Protein AF-A0A250X877-F1 (afdb_monomer_lite)

Secondary structure (DSSP, 8-state):
-HHHHHHHHHHHHHHHHHHTTS----PPP--SSHHHHHHHHHHHHHHHHHTPPP---EE---EE-TTSPEES-EE-GGGSHHHHHHHHTTTTSTTTGGGEEEEEEE--TT--EEEEEEE--GGGGG--TTEE--S-HHHHHHHHHHHHHHHHHHHHHHHHHHHHHHHTTTTTS-TTHHHIIIIIIIS--S-SS-S--------------------------------

Foldseek 3Di:
DVVVVVVVVVVVVVVVVVVVVPPPPPAQPDAALLLLLLVQLLVQLLVLLVPPDDDAWDDPQPDADPVRDRDDDTGGPQLDLVVVCVSLPCCLPCVHLVQWFKKWAQDDPVRDIGIHIDGDDDPCVVVPPRIDPPDDPVVRNVNSVSSSSSSVVLCVQCVVVSSNCRNVCVCVVPSVVSSCCRCCNRNVSDPDDDDDPDDPDDDDDDDDDDDDDDDDDDDDDDDDDDD

InterPro domains:
  IPR021852 Domain of unknown function DUF3456 [PF11938] (35-190)

Organism: NCBI:txid1157962

Radius of gyration: 29.65 Å; chains: 1; bounding box: 94×99×62 Å

Structure (mmCIF, N/CA/C/O backbone):
data_AF-A0A250X877-F1
#
_entry.id   AF-A0A250X877-F1
#
loop_
_atom_site.group_PDB
_atom_site.id
_atom_site.type_symbol
_atom_site.label_atom_id
_atom_site.label_alt_id
_atom_site.label_comp_id
_atom_site.label_asym_id
_atom_site.label_entity_id
_atom_site.label_seq_id
_atom_site.pdbx_PDB_ins_code
_atom_site.Cartn_x
_atom_site.Cartn_y
_atom_site.Cartn_z
_atom_site.occupancy
_atom_site.B_iso_or_equiv
_atom_site.auth_seq_id
_atom_site.auth_comp_id
_atom_site.auth_asym_id
_atom_site.auth_atom_id
_atom_site.pdbx_PDB_model_num
ATOM 1 N N . MET A 1 1 ? 46.601 -36.252 22.763 1.00 62.09 1 MET A N 1
ATOM 2 C CA . MET A 1 1 ? 45.272 -36.524 22.167 1.00 62.09 1 MET A CA 1
ATOM 3 C C . MET A 1 1 ? 44.169 -35.657 22.788 1.00 62.09 1 MET A C 1
ATOM 5 O O . MET A 1 1 ? 43.515 -34.936 22.052 1.00 62.09 1 MET A O 1
ATOM 9 N N . ILE A 1 2 ? 44.027 -35.612 24.121 1.00 70.19 2 ILE A N 1
ATOM 10 C CA . ILE A 1 2 ? 42.985 -34.826 24.829 1.00 70.19 2 ILE A CA 1
ATOM 11 C C . ILE A 1 2 ? 43.068 -33.306 24.559 1.00 70.19 2 ILE A C 1
ATOM 13 O O . ILE A 1 2 ? 42.052 -32.666 24.303 1.00 70.19 2 ILE A O 1
ATOM 17 N N . ALA A 1 3 ? 44.273 -32.724 24.534 1.00 70.19 3 ALA A N 1
ATOM 18 C CA . ALA A 1 3 ? 44.460 -31.296 24.237 1.00 70.19 3 ALA A CA 1
ATOM 19 C C . ALA A 1 3 ? 44.091 -30.919 22.787 1.00 70.19 3 ALA A C 1
ATOM 21 O O . ALA A 1 3 ? 43.592 -29.826 22.537 1.00 70.19 3 ALA A O 1
ATOM 22 N N . TYR A 1 4 ? 44.292 -31.844 21.844 1.00 74.06 4 TYR A N 1
ATOM 23 C CA . TYR A 1 4 ? 43.941 -31.647 20.438 1.00 74.06 4 TYR A CA 1
ATOM 24 C C . TYR A 1 4 ? 42.420 -31.680 20.253 1.00 74.06 4 TYR A C 1
ATOM 26 O O . TYR A 1 4 ? 41.858 -30.815 19.592 1.00 74.06 4 TYR A O 1
ATOM 34 N N . LEU A 1 5 ? 41.744 -32.608 20.939 1.00 72.62 5 LEU A N 1
ATOM 35 C CA . LEU A 1 5 ? 40.286 -32.711 20.935 1.00 72.62 5 LEU A CA 1
ATOM 36 C C . LEU A 1 5 ? 39.622 -31.458 21.532 1.00 72.62 5 LEU A C 1
ATOM 38 O O . LEU A 1 5 ? 38.646 -30.961 20.981 1.00 72.62 5 LEU A O 1
ATOM 42 N N . ARG A 1 6 ? 40.194 -30.896 22.607 1.00 79.62 6 ARG A N 1
ATOM 43 C CA . ARG A 1 6 ? 39.698 -29.659 23.232 1.00 79.62 6 ARG A CA 1
ATOM 44 C C . ARG A 1 6 ? 39.844 -28.443 22.315 1.00 79.62 6 ARG A C 1
ATOM 46 O O . ARG A 1 6 ? 38.920 -27.645 22.222 1.00 79.62 6 ARG A O 1
ATOM 53 N N . ASN A 1 7 ? 40.974 -28.316 21.621 1.00 76.19 7 ASN A N 1
ATOM 54 C CA . ASN A 1 7 ? 41.206 -27.196 20.708 1.00 76.19 7 ASN A CA 1
ATOM 55 C C . ASN A 1 7 ? 40.331 -27.287 19.452 1.00 76.19 7 ASN A C 1
ATOM 57 O O . ASN A 1 7 ? 39.796 -26.272 19.022 1.00 76.19 7 ASN A O 1
ATOM 61 N N . VAL A 1 8 ? 40.122 -28.487 18.902 1.00 81.62 8 VAL A N 1
ATOM 62 C CA . VAL A 1 8 ? 39.204 -28.695 17.768 1.00 81.62 8 VAL A CA 1
ATOM 63 C C . VAL A 1 8 ? 37.757 -28.393 18.171 1.00 81.62 8 VAL A C 1
ATOM 65 O O . VAL A 1 8 ? 37.046 -27.720 17.428 1.00 81.62 8 VAL A O 1
ATOM 68 N N . LEU A 1 9 ? 37.338 -28.806 19.373 1.00 78.88 9 LEU A N 1
ATOM 69 C CA . LEU A 1 9 ? 35.996 -28.524 19.885 1.00 78.88 9 LEU A CA 1
ATOM 70 C C . LEU A 1 9 ? 35.779 -27.017 20.107 1.00 78.88 9 LEU A C 1
ATOM 72 O O . LEU A 1 9 ? 34.771 -26.477 19.660 1.00 78.88 9 LEU A O 1
ATOM 76 N N . LEU A 1 10 ? 36.752 -26.313 20.696 1.00 80.88 10 LEU A N 1
ATOM 77 C CA . LEU A 1 10 ? 36.688 -24.858 20.880 1.00 80.88 10 LEU A CA 1
ATOM 78 C C . LEU A 1 10 ? 36.660 -24.097 19.549 1.00 80.88 10 LEU A C 1
ATOM 80 O O . LEU A 1 10 ? 35.881 -23.159 19.414 1.00 80.88 10 LEU A O 1
ATOM 84 N N . LEU A 1 11 ? 37.451 -24.516 18.557 1.00 80.31 11 LEU A N 1
ATOM 85 C CA . LEU A 1 11 ? 37.432 -23.907 17.223 1.00 80.31 11 LEU A CA 1
ATOM 86 C C . LEU A 1 11 ? 36.105 -24.157 16.496 1.00 80.31 11 LEU A C 1
ATOM 88 O O . LEU A 1 11 ? 35.618 -23.259 15.817 1.00 80.31 11 LEU A O 1
ATOM 92 N N . SER A 1 12 ? 35.490 -25.331 16.673 1.00 77.75 12 SER A N 1
ATOM 93 C CA . SER A 1 12 ? 34.170 -25.618 16.100 1.00 77.75 12 SER A CA 1
ATOM 94 C C . SER A 1 12 ? 33.065 -24.763 16.730 1.00 77.75 12 SER A C 1
ATOM 96 O O . SER A 1 12 ? 32.263 -24.187 16.005 1.00 77.75 12 SER A O 1
ATOM 98 N N . ILE A 1 13 ? 33.072 -24.589 18.058 1.00 79.06 13 ILE A N 1
ATOM 99 C CA . ILE A 1 13 ? 32.111 -23.730 18.768 1.00 79.06 13 ILE A CA 1
ATOM 100 C C . ILE A 1 13 ? 32.298 -22.267 18.355 1.00 79.06 13 ILE A C 1
ATOM 102 O O . ILE A 1 13 ? 31.319 -21.574 18.097 1.00 79.06 13 ILE A O 1
ATOM 106 N N . LEU A 1 14 ? 33.548 -21.806 18.226 1.00 77.19 14 LEU A N 1
ATOM 107 C CA . LEU A 1 14 ? 33.842 -20.456 17.748 1.00 77.19 14 LEU A CA 1
ATOM 108 C C . LEU A 1 14 ? 33.361 -20.253 16.301 1.00 77.19 14 LEU A C 1
ATOM 110 O O . LEU A 1 14 ? 32.825 -19.201 15.978 1.00 77.19 14 LEU A O 1
ATOM 114 N N . PHE A 1 15 ? 33.511 -21.262 15.439 1.00 75.19 15 PHE A N 1
ATOM 115 C CA . PHE A 1 15 ? 33.037 -21.219 14.055 1.00 75.19 15 PHE A CA 1
ATOM 116 C C . PHE A 1 15 ? 31.506 -21.141 13.966 1.00 75.19 15 PHE A C 1
A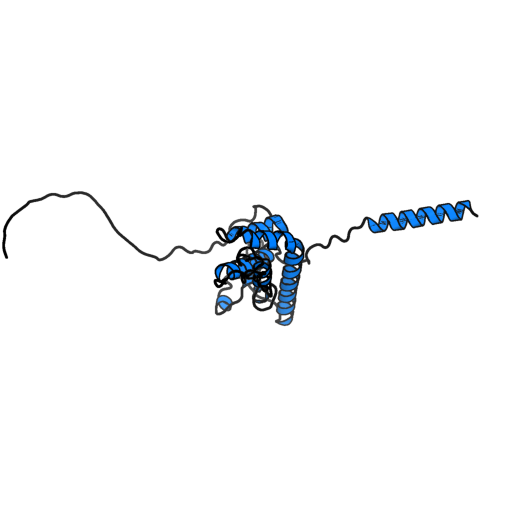TOM 118 O O . PHE A 1 15 ? 30.996 -20.329 13.197 1.00 75.19 15 PHE A O 1
ATOM 125 N N . PHE A 1 16 ? 30.776 -21.906 14.787 1.00 68.25 16 PHE A N 1
ATOM 126 C CA . PHE A 1 16 ? 29.313 -21.807 14.866 1.00 68.25 16 PHE A CA 1
ATOM 127 C C . PHE A 1 16 ? 28.852 -20.444 15.415 1.00 68.25 16 PHE A C 1
ATOM 129 O O . PHE A 1 16 ? 27.996 -19.817 14.802 1.00 68.25 16 PHE A O 1
ATOM 136 N N . LEU A 1 17 ? 29.506 -19.907 16.453 1.00 65.38 17 LEU A N 1
ATOM 137 C CA . LEU A 1 17 ? 29.202 -18.567 16.984 1.00 65.38 17 LEU A CA 1
ATOM 138 C C . LEU A 1 17 ? 29.480 -17.426 15.983 1.00 65.38 17 LEU A C 1
ATOM 140 O O . LEU A 1 17 ? 28.830 -16.386 16.037 1.00 65.38 17 LEU A O 1
ATOM 144 N N . ILE A 1 18 ? 30.436 -17.598 15.063 1.00 63.88 18 ILE A N 1
ATOM 145 C CA . ILE A 1 18 ? 30.723 -16.618 13.999 1.00 63.88 18 ILE A CA 1
ATOM 146 C C . ILE A 1 18 ? 29.693 -16.709 12.855 1.00 63.88 18 ILE A C 1
ATOM 148 O O . ILE A 1 18 ? 29.429 -15.707 12.188 1.00 63.88 18 ILE A O 1
ATOM 152 N N . LEU A 1 19 ? 29.094 -17.883 12.626 1.00 57.88 19 LEU A N 1
ATOM 153 C CA . LEU A 1 19 ? 28.053 -18.088 11.612 1.00 57.88 19 LEU A CA 1
ATOM 154 C C . LEU A 1 19 ? 26.706 -17.466 12.011 1.00 57.88 19 LEU A C 1
ATOM 156 O O . LEU A 1 19 ? 26.031 -16.923 11.138 1.00 57.88 19 LEU A O 1
ATOM 160 N N . ASP A 1 20 ? 26.373 -17.437 13.304 1.00 55.94 20 ASP A N 1
ATOM 161 C CA . ASP A 1 20 ? 25.140 -16.815 13.818 1.00 55.94 20 ASP A CA 1
ATOM 162 C C . ASP A 1 20 ? 25.156 -15.271 13.775 1.00 55.94 20 ASP A C 1
ATOM 164 O O . ASP A 1 20 ? 24.113 -14.631 13.894 1.00 55.94 20 ASP A O 1
ATOM 168 N N . LEU A 1 21 ? 26.322 -14.642 13.557 1.00 54.69 21 LEU A N 1
ATOM 169 C CA . LEU A 1 21 ? 26.447 -13.179 13.461 1.00 54.69 21 LEU A CA 1
ATOM 170 C C . LEU A 1 21 ? 26.210 -12.620 12.050 1.00 54.69 21 LEU A C 1
ATOM 172 O O . LEU A 1 21 ? 26.198 -11.402 11.858 1.00 54.69 21 LEU A O 1
ATOM 176 N N . ARG A 1 22 ? 26.001 -13.482 11.049 1.00 54.97 22 ARG A N 1
ATOM 177 C CA . ARG A 1 22 ? 25.471 -13.056 9.750 1.00 54.97 22 ARG A CA 1
ATOM 178 C C . ARG A 1 22 ? 23.955 -13.054 9.835 1.00 54.97 22 ARG A C 1
ATOM 180 O O . ARG A 1 22 ? 23.298 -13.954 9.322 1.00 54.97 22 ARG A O 1
ATOM 187 N N . GLY A 1 23 ? 23.423 -12.032 10.504 1.00 52.16 23 GLY A N 1
ATOM 188 C CA . GLY A 1 23 ? 22.001 -11.728 10.462 1.00 52.16 23 GLY A CA 1
ATOM 189 C C . GLY A 1 23 ? 21.526 -11.762 9.013 1.00 52.16 23 GLY A C 1
ATOM 190 O O . GLY A 1 23 ? 22.104 -11.105 8.144 1.00 52.16 23 GLY A O 1
ATOM 191 N N . VAL A 1 24 ? 20.508 -12.577 8.746 1.00 52.69 24 VAL A N 1
ATOM 192 C CA . VAL A 1 24 ? 19.746 -12.505 7.505 1.00 52.69 24 VAL A CA 1
ATOM 193 C C . VAL A 1 24 ? 19.121 -11.118 7.510 1.00 52.69 24 VAL A C 1
ATOM 195 O O . VAL A 1 24 ? 18.108 -10.894 8.163 1.00 52.69 24 VAL A O 1
ATOM 198 N N . THR A 1 25 ? 19.752 -10.148 6.852 1.00 48.94 25 THR A N 1
ATOM 199 C CA . THR A 1 25 ? 19.073 -8.892 6.558 1.00 48.94 25 THR A CA 1
ATOM 200 C C . THR A 1 25 ? 18.019 -9.256 5.529 1.00 48.94 25 THR A C 1
ATOM 202 O O . THR A 1 25 ? 18.337 -9.416 4.347 1.00 48.94 25 THR A O 1
ATOM 205 N N . ALA A 1 26 ? 16.794 -9.486 5.995 1.00 55.12 26 ALA A N 1
ATOM 206 C CA . ALA A 1 26 ? 15.608 -9.585 5.163 1.00 55.12 26 ALA A CA 1
ATOM 207 C C . ALA A 1 26 ? 15.390 -8.212 4.512 1.00 55.12 26 ALA A C 1
ATOM 209 O O . ALA A 1 26 ? 14.600 -7.397 4.957 1.00 55.12 26 ALA A O 1
ATOM 210 N N . GLY A 1 27 ? 16.214 -7.896 3.515 1.00 60.50 27 GLY A N 1
ATOM 211 C CA . GLY A 1 27 ? 16.058 -6.693 2.722 1.00 60.50 27 GLY A CA 1
ATOM 212 C C . GLY A 1 27 ? 14.857 -6.854 1.803 1.00 60.50 27 GLY A C 1
ATOM 213 O O . GLY A 1 27 ? 14.583 -7.956 1.319 1.00 60.50 27 GLY A O 1
ATOM 214 N N . LEU A 1 28 ? 14.178 -5.742 1.526 1.00 67.94 28 LEU A N 1
ATOM 215 C CA . LEU A 1 28 ? 13.119 -5.690 0.525 1.00 67.94 28 LEU A CA 1
ATOM 216 C C . LEU A 1 28 ? 13.584 -6.327 -0.799 1.00 67.94 28 LEU A C 1
ATOM 218 O O . LEU A 1 28 ? 14.754 -6.184 -1.186 1.00 67.94 28 LEU A O 1
ATOM 222 N N . PRO A 1 29 ? 12.688 -7.020 -1.524 1.00 73.19 29 PRO A N 1
ATOM 223 C CA . PRO A 1 29 ? 13.049 -7.667 -2.773 1.00 73.19 29 PRO A CA 1
ATOM 224 C C . PRO A 1 29 ? 13.588 -6.637 -3.768 1.00 73.19 29 PRO A C 1
ATOM 226 O O . PRO A 1 29 ? 13.079 -5.521 -3.886 1.00 73.19 29 PRO A O 1
ATOM 229 N N . LYS A 1 30 ? 14.628 -7.024 -4.515 1.00 80.62 30 LYS A N 1
ATOM 230 C CA . LYS A 1 30 ? 15.233 -6.167 -5.537 1.00 80.62 30 LYS A CA 1
ATOM 231 C C . LYS A 1 30 ? 14.193 -5.845 -6.615 1.00 80.62 30 LYS A C 1
ATOM 233 O O . LYS A 1 30 ? 13.841 -6.713 -7.413 1.00 80.62 30 LYS A O 1
ATOM 238 N N . LEU A 1 31 ? 13.741 -4.594 -6.648 1.00 90.25 31 LEU A N 1
ATOM 239 C CA . LEU A 1 31 ? 12.726 -4.097 -7.573 1.00 90.25 31 LEU A CA 1
ATOM 240 C C . LEU A 1 31 ? 13.273 -2.931 -8.403 1.00 90.25 31 LEU A C 1
ATOM 242 O O . LEU A 1 31 ? 14.076 -2.129 -7.930 1.00 90.25 31 LEU A O 1
ATOM 246 N N . GLU A 1 32 ? 12.831 -2.836 -9.654 1.00 90.62 32 GLU A N 1
ATOM 247 C CA . GLU A 1 32 ? 13.116 -1.682 -10.504 1.00 90.62 32 GLU A CA 1
ATOM 248 C C . GLU A 1 32 ? 12.302 -0.470 -10.028 1.00 90.62 32 GLU A C 1
ATOM 250 O O . GLU A 1 32 ? 11.105 -0.583 -9.768 1.00 90.62 32 GLU A O 1
ATOM 255 N N . SER A 1 33 ? 12.955 0.687 -9.908 1.00 92.06 33 SER A N 1
ATOM 256 C CA . SER A 1 33 ? 12.342 1.948 -9.462 1.00 92.06 33 SER A CA 1
ATOM 257 C C . SER A 1 33 ? 11.558 1.843 -8.138 1.00 92.06 33 SER A C 1
ATOM 259 O O . SER A 1 33 ? 10.364 2.173 -8.106 1.00 92.06 33 SER A O 1
ATOM 261 N N . PRO A 1 34 ? 12.221 1.430 -7.034 1.00 93.81 34 PRO A N 1
ATOM 262 C CA . PRO A 1 34 ? 11.581 1.116 -5.752 1.00 93.81 34 PRO A CA 1
ATOM 263 C C . PRO A 1 34 ? 10.820 2.302 -5.154 1.00 93.81 34 PRO A C 1
ATOM 265 O O . PRO A 1 34 ? 9.730 2.111 -4.633 1.00 93.81 34 PRO A O 1
ATOM 268 N N . CYS A 1 35 ? 11.312 3.535 -5.313 1.00 95.00 35 CYS A N 1
ATOM 269 C CA . CYS A 1 35 ? 10.578 4.721 -4.870 1.00 95.00 35 CYS A CA 1
ATOM 270 C C . CYS A 1 35 ? 9.204 4.828 -5.554 1.00 95.00 35 CYS A C 1
ATOM 272 O O . CYS A 1 35 ? 8.182 4.904 -4.882 1.00 95.00 35 CYS A O 1
ATOM 274 N N . SER A 1 36 ? 9.140 4.746 -6.890 1.00 95.31 36 SER A N 1
ATOM 275 C CA . SER A 1 36 ? 7.851 4.798 -7.603 1.00 95.31 36 SER A CA 1
ATOM 276 C C . SER A 1 36 ? 6.940 3.605 -7.286 1.00 95.31 36 SER A C 1
ATOM 278 O O . SER A 1 36 ? 5.720 3.751 -7.288 1.00 95.31 36 SER A O 1
ATOM 280 N N . ALA A 1 37 ? 7.521 2.443 -6.965 1.00 96.25 37 ALA A N 1
ATOM 281 C CA . ALA A 1 37 ? 6.772 1.287 -6.488 1.00 96.25 37 ALA A CA 1
ATOM 282 C C . ALA A 1 37 ? 6.153 1.564 -5.115 1.00 96.25 37 ALA A C 1
ATOM 284 O O . ALA A 1 37 ? 4.956 1.361 -4.936 1.00 96.25 37 ALA A O 1
ATOM 285 N N . CYS A 1 38 ? 6.928 2.099 -4.172 1.00 97.50 38 CYS A N 1
ATOM 286 C CA . CYS A 1 38 ? 6.410 2.479 -2.866 1.00 97.50 38 CYS A CA 1
ATOM 287 C C . CYS A 1 38 ? 5.298 3.528 -2.983 1.00 97.50 38 CYS A C 1
ATOM 289 O O . CYS A 1 38 ? 4.212 3.330 -2.445 1.00 97.50 38 CYS A O 1
ATOM 291 N N . LYS A 1 39 ? 5.501 4.573 -3.796 1.00 96.69 39 LYS A N 1
ATOM 292 C CA . LYS A 1 39 ? 4.462 5.583 -4.053 1.00 96.69 39 LYS A CA 1
ATOM 293 C C . LYS A 1 39 ? 3.177 4.976 -4.624 1.00 96.69 39 LYS A C 1
ATOM 295 O O . LYS A 1 39 ? 2.091 5.457 -4.315 1.00 96.69 39 LYS A O 1
ATOM 300 N N . SER A 1 40 ? 3.262 3.905 -5.421 1.00 96.81 40 SER A N 1
ATOM 301 C CA . SER A 1 40 ? 2.064 3.193 -5.894 1.00 96.81 40 SER A CA 1
ATOM 302 C C . SER A 1 40 ? 1.286 2.512 -4.762 1.00 96.81 40 SER A C 1
ATOM 304 O O . SER A 1 40 ? 0.059 2.584 -4.750 1.00 96.81 40 SER A O 1
ATOM 306 N N . ILE A 1 41 ? 1.980 1.931 -3.776 1.00 98.00 41 ILE A N 1
ATOM 307 C CA . ILE A 1 41 ? 1.366 1.337 -2.578 1.00 98.00 41 ILE A CA 1
ATOM 308 C C . ILE A 1 41 ? 0.675 2.433 -1.762 1.00 98.00 41 ILE A C 1
ATOM 310 O O . ILE A 1 41 ? -0.515 2.321 -1.462 1.00 98.00 41 ILE A O 1
ATOM 314 N N . SER A 1 42 ? 1.388 3.529 -1.483 1.00 97.69 42 SER A N 1
ATOM 315 C CA . SER A 1 42 ? 0.863 4.681 -0.742 1.00 97.69 42 SER A CA 1
ATOM 316 C C . SER A 1 42 ? -0.361 5.286 -1.426 1.00 97.69 42 SER A C 1
ATOM 318 O O . SER A 1 42 ? -1.359 5.586 -0.772 1.00 97.69 42 SER A O 1
ATOM 320 N N . LYS A 1 43 ? -0.335 5.397 -2.761 1.00 97.25 43 LYS A N 1
ATOM 321 C CA . LYS A 1 43 ? -1.466 5.889 -3.554 1.00 97.25 43 LYS A CA 1
ATOM 322 C C . LYS A 1 43 ? -2.691 4.981 -3.438 1.00 97.25 43 LYS A C 1
ATOM 324 O O . LYS A 1 43 ? -3.792 5.502 -3.278 1.00 97.25 43 LYS A O 1
ATOM 329 N N . GLU A 1 44 ? -2.531 3.660 -3.505 1.00 97.69 44 GLU A N 1
ATOM 330 C CA . GLU A 1 44 ? -3.661 2.736 -3.338 1.00 97.69 44 GLU A CA 1
ATOM 331 C C . GLU A 1 44 ? -4.222 2.761 -1.911 1.00 97.69 44 GLU A C 1
ATOM 333 O O . GLU A 1 44 ? -5.443 2.777 -1.745 1.00 97.69 44 GLU A O 1
ATOM 338 N N . LEU A 1 45 ? -3.370 2.837 -0.883 1.00 98.00 45 LEU A N 1
ATOM 339 C CA . LEU A 1 45 ? -3.829 2.943 0.505 1.00 98.00 45 LEU A CA 1
ATOM 340 C C . LEU A 1 45 ? -4.591 4.253 0.734 1.00 98.00 45 LEU A C 1
ATOM 342 O O . LEU A 1 45 ? -5.688 4.245 1.292 1.00 98.00 45 LEU A O 1
ATOM 346 N N . ARG A 1 46 ? -4.071 5.364 0.204 1.00 97.38 46 ARG A N 1
ATOM 347 C CA . ARG A 1 46 ? -4.756 6.658 0.206 1.00 97.38 46 ARG A CA 1
ATOM 348 C C . ARG A 1 46 ? -6.142 6.572 -0.427 1.00 97.38 46 ARG A C 1
ATOM 350 O O . ARG A 1 46 ? -7.112 7.026 0.170 1.00 97.38 46 ARG A O 1
ATOM 357 N N . ILE A 1 47 ? -6.246 5.967 -1.613 1.00 95.75 47 ILE A N 1
ATOM 358 C CA . ILE A 1 47 ? -7.525 5.784 -2.317 1.00 95.75 47 ILE A CA 1
ATOM 359 C C . ILE A 1 47 ? -8.509 4.979 -1.457 1.00 95.75 47 ILE A C 1
ATOM 361 O O . ILE A 1 47 ? -9.701 5.282 -1.450 1.00 95.75 47 ILE A O 1
ATOM 365 N N . ARG A 1 48 ? -8.043 3.963 -0.725 1.00 96.62 48 ARG A N 1
ATOM 366 C CA . ARG A 1 48 ? -8.902 3.153 0.152 1.00 96.62 48 ARG A CA 1
ATOM 367 C C . ARG A 1 48 ? -9.393 3.913 1.377 1.00 96.62 48 ARG A C 1
ATOM 369 O O . ARG A 1 48 ? -10.569 3.793 1.697 1.00 96.62 48 ARG A O 1
ATOM 376 N N . ILE A 1 49 ? -8.538 4.718 2.007 1.00 96.56 49 ILE A N 1
ATOM 377 C CA . ILE A 1 49 ? -8.931 5.578 3.135 1.00 96.56 49 ILE A CA 1
ATOM 378 C C . ILE A 1 49 ? -9.925 6.650 2.666 1.00 96.56 49 ILE A C 1
ATOM 380 O O . ILE A 1 49 ? -10.953 6.853 3.304 1.00 96.56 49 ILE A O 1
ATOM 384 N N . GLN A 1 50 ? -9.685 7.277 1.510 1.00 95.81 50 GLN A N 1
ATOM 385 C CA . GLN A 1 50 ? -10.605 8.264 0.924 1.00 95.81 50 GLN A CA 1
ATOM 386 C C . GLN A 1 50 ? -11.983 7.683 0.601 1.00 95.81 50 GLN A C 1
ATOM 388 O O . GLN A 1 50 ? -12.998 8.346 0.793 1.00 95.81 50 GLN A O 1
ATOM 393 N N . ASN A 1 51 ? -12.022 6.448 0.096 1.00 95.44 51 ASN A N 1
ATOM 394 C CA . ASN A 1 51 ? -13.260 5.763 -0.277 1.00 95.44 51 ASN A CA 1
ATOM 395 C C . ASN A 1 51 ? -13.826 4.890 0.854 1.00 95.44 51 ASN A C 1
ATOM 397 O O . ASN A 1 51 ? -14.714 4.061 0.618 1.00 95.44 51 ASN A O 1
ATOM 401 N N . GLU A 1 52 ? -13.313 5.048 2.074 1.00 95.00 52 GLU A N 1
ATOM 402 C CA . GLU A 1 52 ? -13.769 4.304 3.236 1.00 95.00 52 GLU A CA 1
ATOM 403 C C . GLU A 1 52 ? -15.239 4.628 3.522 1.00 95.00 52 GLU A C 1
ATOM 405 O O . GLU A 1 52 ? -15.637 5.776 3.723 1.00 95.00 52 GLU A O 1
ATOM 410 N N . LYS A 1 53 ? -16.079 3.591 3.546 1.00 93.44 53 LYS A N 1
ATOM 411 C CA . LYS A 1 53 ? -17.498 3.755 3.867 1.00 93.44 53 LYS A CA 1
ATOM 412 C C . LYS A 1 53 ? -17.664 3.959 5.374 1.00 93.44 53 LYS A C 1
ATOM 414 O O . LYS A 1 53 ? -17.054 3.206 6.133 1.00 93.44 53 LYS A O 1
ATOM 419 N N . PRO A 1 54 ? -18.546 4.870 5.824 1.00 91.62 54 PRO A N 1
ATOM 420 C CA . PRO A 1 54 ? -18.893 4.979 7.236 1.00 91.62 54 PRO A CA 1
ATOM 421 C C . PRO A 1 54 ? -19.358 3.633 7.807 1.00 91.62 54 PRO A C 1
ATOM 423 O O . PRO A 1 54 ? -20.138 2.913 7.175 1.00 91.62 54 PRO A O 1
ATOM 426 N N . ARG A 1 55 ? -18.887 3.295 9.009 1.00 92.38 55 ARG A N 1
ATOM 427 C CA . ARG A 1 55 ? -19.252 2.075 9.741 1.00 92.38 55 ARG A CA 1
ATOM 428 C C . ARG A 1 55 ? -19.741 2.426 11.141 1.00 92.38 55 ARG A C 1
ATOM 430 O O . ARG A 1 55 ? -19.394 3.467 11.691 1.00 92.38 55 ARG A O 1
ATOM 437 N N . ASN A 1 56 ? -20.523 1.521 11.721 1.00 93.75 56 ASN A N 1
ATOM 438 C CA . ASN A 1 56 ? -20.886 1.594 13.131 1.00 93.75 56 ASN A CA 1
ATOM 439 C C . ASN A 1 56 ? -19.700 1.193 14.015 1.00 93.75 56 ASN A C 1
ATOM 441 O O . ASN A 1 56 ? -18.846 0.410 13.601 1.00 93.75 56 ASN A O 1
ATOM 445 N N . HIS A 1 57 ? -19.698 1.679 15.255 1.00 94.56 57 HIS A N 1
ATOM 446 C CA . HIS A 1 57 ? -18.769 1.218 16.282 1.00 94.56 57 HIS A CA 1
ATOM 447 C C . HIS A 1 57 ? -18.910 -0.295 16.517 1.00 94.56 57 HIS A C 1
ATOM 449 O O . HIS A 1 57 ? -19.995 -0.871 16.381 1.00 94.56 57 HIS A O 1
ATOM 455 N N . LEU A 1 58 ? -17.813 -0.933 16.911 1.00 93.06 58 LEU A N 1
ATOM 456 C CA . LEU A 1 58 ? -17.776 -2.349 17.250 1.00 93.06 58 LEU A CA 1
ATOM 457 C C . LEU A 1 58 ? -18.364 -2.547 18.648 1.00 93.06 58 LEU A C 1
ATOM 459 O O . LEU A 1 58 ? -17.779 -2.122 19.648 1.00 93.06 58 LEU A O 1
ATOM 463 N N . ASP A 1 59 ? -19.532 -3.184 18.722 1.00 92.69 59 ASP A N 1
ATOM 464 C CA . ASP A 1 59 ? -20.197 -3.491 19.987 1.00 92.69 59 ASP A CA 1
ATOM 465 C C . ASP A 1 59 ? -19.814 -4.893 20.477 1.00 92.69 59 ASP A C 1
ATOM 467 O O . ASP A 1 59 ? -20.390 -5.899 20.059 1.00 92.69 59 ASP A O 1
ATOM 471 N N . MET A 1 60 ? -18.859 -4.952 21.408 1.00 89.06 60 MET A N 1
ATOM 472 C CA . MET A 1 60 ? -18.412 -6.204 22.027 1.00 89.06 60 MET A CA 1
ATOM 473 C C . MET A 1 60 ? -19.267 -6.594 23.246 1.00 89.06 60 MET A C 1
ATOM 475 O O . MET A 1 60 ? -18.916 -7.510 23.996 1.00 89.06 60 MET A O 1
ATOM 479 N N . ARG A 1 61 ? -20.390 -5.905 23.502 1.00 89.88 61 ARG A N 1
ATOM 480 C CA . ARG A 1 61 ? -21.272 -6.171 24.649 1.00 89.88 61 ARG A CA 1
ATOM 481 C C . ARG A 1 61 ? -22.249 -7.300 24.336 1.00 89.88 61 ARG A C 1
ATOM 483 O O . ARG A 1 61 ? -23.450 -7.101 24.114 1.00 89.88 61 ARG A O 1
ATOM 490 N N . HIS A 1 62 ? -21.722 -8.518 24.323 1.00 86.25 62 HIS A N 1
ATOM 491 C CA . HIS A 1 62 ? -22.506 -9.720 24.040 1.00 86.25 62 HIS A CA 1
ATOM 492 C C . HIS A 1 62 ? -23.236 -10.291 25.267 1.00 86.25 62 HIS A C 1
ATOM 494 O O . HIS A 1 62 ? -24.099 -11.150 25.104 1.00 86.25 62 HIS A O 1
ATOM 500 N N . ARG A 1 63 ? -22.915 -9.838 26.489 1.00 85.38 63 ARG A N 1
ATOM 501 C CA . ARG A 1 63 ? -23.503 -10.352 27.739 1.00 85.38 63 ARG A CA 1
ATOM 502 C C . ARG A 1 63 ? -24.331 -9.288 28.454 1.00 85.38 63 ARG A C 1
ATOM 504 O O . ARG A 1 63 ? -24.006 -8.105 28.396 1.00 85.38 63 ARG A O 1
ATOM 511 N N . LEU A 1 64 ? -25.384 -9.731 29.136 1.00 90.69 64 LEU A N 1
ATOM 512 C CA . LEU A 1 64 ? -26.146 -8.907 30.073 1.00 90.69 64 LEU A CA 1
ATOM 513 C C . LEU A 1 64 ? -25.583 -9.097 31.485 1.00 90.69 64 LEU A C 1
ATOM 515 O O . LEU A 1 64 ? -25.206 -10.212 31.853 1.00 90.69 64 LEU A O 1
ATOM 519 N N . ASP A 1 65 ? -25.510 -8.019 32.254 1.00 86.44 65 ASP A N 1
ATOM 520 C CA . ASP A 1 65 ? -25.243 -8.070 33.686 1.00 86.44 65 ASP A CA 1
ATOM 521 C C . ASP A 1 65 ? -26.502 -8.468 34.481 1.00 86.44 65 ASP A C 1
ATOM 523 O O . ASP A 1 65 ? -27.590 -8.663 33.930 1.00 86.44 65 ASP A O 1
ATOM 527 N N . SER A 1 66 ? -26.363 -8.596 35.803 1.00 90.00 66 SER A N 1
ATOM 528 C CA . SER A 1 66 ? -27.468 -8.946 36.707 1.00 90.00 66 SER A CA 1
ATOM 529 C C . SER A 1 66 ? -28.607 -7.919 36.735 1.00 90.00 66 SER A C 1
ATOM 531 O O . SER A 1 66 ? -29.689 -8.233 37.221 1.00 90.00 66 SER A O 1
ATOM 533 N N . SER A 1 67 ? -28.375 -6.707 36.229 1.00 91.50 67 SER A N 1
ATOM 534 C CA . SER A 1 67 ? -29.353 -5.618 36.140 1.00 91.50 67 SER A CA 1
ATOM 535 C C . SER A 1 67 ? -30.036 -5.563 34.767 1.00 91.50 67 SER A C 1
ATOM 537 O O . SER A 1 67 ? -30.831 -4.659 34.512 1.00 91.50 67 SER A O 1
ATOM 539 N N . GLY A 1 68 ? -29.723 -6.504 33.867 1.00 89.25 68 GLY A N 1
ATOM 540 C CA . GLY A 1 68 ? -30.247 -6.539 32.504 1.00 89.25 68 GLY A CA 1
ATOM 541 C C . GLY A 1 68 ? -29.598 -5.525 31.557 1.00 89.25 68 GLY A C 1
ATOM 542 O O . GLY A 1 68 ? -30.122 -5.308 30.464 1.00 89.25 68 GLY A O 1
AT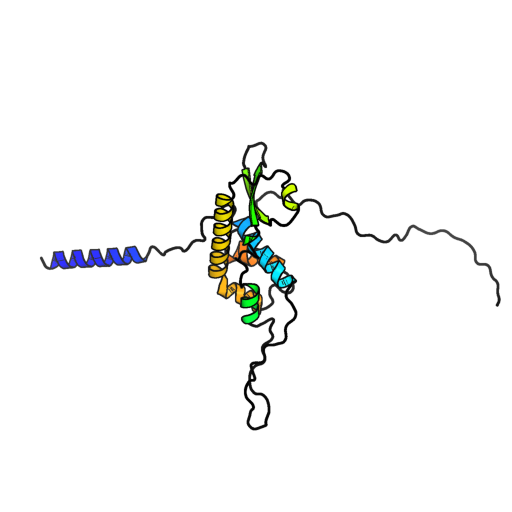OM 543 N N . GLN A 1 69 ? -28.475 -4.903 31.932 1.00 88.50 69 GLN A N 1
ATOM 544 C CA . GLN A 1 69 ? -27.732 -3.995 31.057 1.00 88.50 69 GLN A CA 1
ATOM 545 C C . GLN A 1 69 ? -26.641 -4.744 30.292 1.00 88.50 69 GLN A C 1
ATOM 547 O O . GLN A 1 69 ? -26.051 -5.706 30.776 1.00 88.50 69 GLN A O 1
ATOM 552 N N . ARG A 1 70 ? -26.360 -4.307 29.061 1.00 88.94 70 ARG A N 1
ATOM 553 C CA . ARG A 1 70 ? -25.283 -4.876 28.242 1.00 88.94 70 ARG A CA 1
ATOM 554 C C . ARG A 1 70 ? -23.921 -4.496 28.824 1.00 88.94 70 ARG A C 1
ATOM 556 O O . ARG A 1 70 ? -23.580 -3.318 28.863 1.00 88.94 70 ARG A O 1
ATOM 563 N N . TYR A 1 71 ? -23.133 -5.497 29.202 1.00 83.44 71 TYR A N 1
ATOM 564 C CA . TYR A 1 71 ? -21.787 -5.334 29.747 1.00 83.44 71 TYR A CA 1
ATOM 565 C C . TYR A 1 71 ? -20.715 -5.658 28.693 1.00 83.44 71 TYR A C 1
ATOM 567 O O . TYR A 1 71 ? -20.835 -6.641 27.959 1.00 83.44 71 TYR A O 1
ATOM 575 N N . GLY A 1 72 ? -19.662 -4.835 28.620 1.00 86.44 72 GLY A N 1
ATOM 576 C CA . GLY A 1 72 ? -18.537 -4.982 27.685 1.00 86.44 72 GLY A CA 1
ATOM 577 C C . GLY A 1 72 ? -18.042 -3.645 27.113 1.00 86.44 72 GLY A C 1
ATOM 578 O O . GLY A 1 72 ? -18.462 -2.577 27.558 1.00 86.44 72 GLY A O 1
ATOM 579 N N . LYS A 1 73 ? -17.158 -3.707 26.110 1.00 90.56 73 LYS A N 1
ATOM 580 C CA . LYS A 1 73 ? -16.545 -2.533 25.463 1.00 90.56 73 LYS A CA 1
ATOM 581 C C . LYS A 1 73 ? -17.257 -2.200 24.147 1.00 90.56 73 LYS A C 1
ATOM 583 O O . LYS A 1 73 ? -17.544 -3.097 23.361 1.00 90.56 73 LYS A O 1
ATOM 588 N N . VAL A 1 74 ? -17.491 -0.915 23.896 1.00 93.81 74 VAL A N 1
ATOM 589 C CA . VAL A 1 74 ? -17.792 -0.398 22.554 1.00 93.81 74 VAL A CA 1
ATOM 590 C C . VAL A 1 74 ? -16.523 0.274 22.048 1.00 93.81 74 VAL A C 1
ATOM 592 O O . VAL A 1 74 ? -15.944 1.093 22.762 1.00 93.81 74 VAL A O 1
ATOM 595 N N . ILE A 1 75 ? -16.049 -0.125 20.872 1.00 94.00 75 ILE A N 1
ATOM 596 C CA . ILE A 1 75 ? -14.813 0.387 20.269 1.00 94.00 75 ILE A CA 1
ATOM 597 C C . ILE A 1 75 ? -15.200 1.179 19.032 1.00 94.00 75 ILE A C 1
ATOM 599 O O . ILE A 1 75 ? -15.947 0.676 18.194 1.00 94.00 75 ILE A O 1
ATOM 603 N N . ASP A 1 76 ? -14.699 2.403 18.905 1.00 95.50 76 ASP A N 1
ATOM 604 C CA . ASP A 1 76 ? -14.902 3.142 17.669 1.00 95.50 76 ASP A CA 1
ATOM 605 C C . ASP A 1 76 ? -14.202 2.423 16.509 1.00 95.50 76 ASP A C 1
ATOM 607 O O . ASP A 1 76 ? -13.038 2.044 16.614 1.00 95.50 76 ASP A O 1
ATOM 611 N N . TYR A 1 77 ? -14.911 2.238 15.397 1.00 96.06 77 TYR A N 1
ATOM 612 C CA . TYR A 1 77 ? -14.379 1.561 14.223 1.00 96.06 77 TYR A CA 1
ATOM 613 C C . TYR A 1 77 ? -13.115 2.260 13.703 1.00 96.06 77 TYR A C 1
ATOM 615 O O . 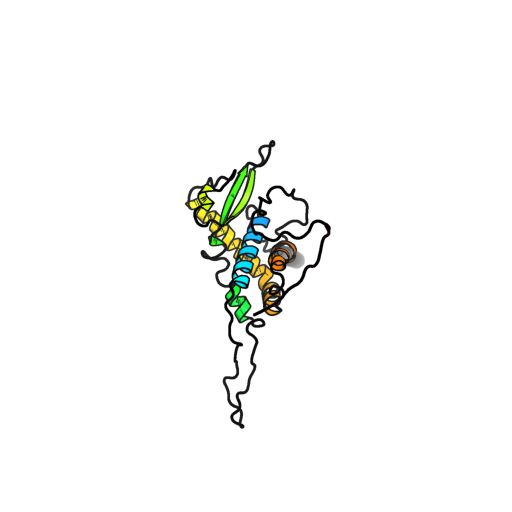TYR A 1 77 ? -12.140 1.582 13.381 1.00 96.06 77 TYR A O 1
ATOM 623 N N . LYS A 1 78 ? -13.076 3.601 13.728 1.00 94.88 78 LYS A N 1
ATOM 624 C CA . LYS A 1 78 ? -11.903 4.385 13.305 1.00 94.88 78 LYS A CA 1
ATOM 625 C C . LYS A 1 78 ? -10.631 4.079 14.099 1.00 94.88 78 LYS A C 1
ATOM 627 O O . LYS A 1 78 ? -9.546 4.139 13.530 1.00 94.88 78 LYS A O 1
ATOM 632 N N . SER A 1 79 ? -10.779 3.674 15.361 1.00 95.12 79 SER A N 1
ATOM 633 C CA . SER A 1 79 ? -9.674 3.294 16.253 1.00 95.12 79 SER A CA 1
ATOM 634 C C . SER A 1 79 ? -9.536 1.785 16.463 1.00 95.12 79 SER A C 1
ATOM 636 O O . SER A 1 79 ? -8.863 1.337 17.393 1.00 95.12 79 SER A O 1
ATOM 638 N N . SER A 1 80 ? -10.189 0.982 15.621 1.00 96.00 80 SER A N 1
ATOM 639 C CA . SER A 1 80 ? -10.161 -0.475 15.718 1.00 96.00 80 SER A CA 1
ATOM 640 C C . SER A 1 80 ? -9.100 -1.093 14.812 1.00 96.00 80 SER A C 1
ATOM 642 O O . SER A 1 80 ? -8.896 -0.645 13.688 1.00 96.00 80 SER A O 1
ATOM 644 N N . GLU A 1 81 ? -8.494 -2.184 15.271 1.00 95.50 81 GLU A N 1
ATOM 645 C CA . GLU A 1 81 ? -7.612 -3.039 14.463 1.00 95.50 81 GLU A CA 1
ATOM 646 C C . GLU A 1 81 ? -8.330 -3.562 13.208 1.00 95.50 81 GLU A C 1
ATOM 648 O O . GLU A 1 81 ? -7.755 -3.619 12.126 1.00 95.50 81 GLU A O 1
ATOM 653 N N . LEU A 1 82 ? -9.640 -3.832 13.316 1.00 96.06 82 LEU A N 1
ATOM 654 C CA . LEU A 1 82 ? -10.462 -4.256 12.182 1.00 96.06 82 LEU A CA 1
ATOM 655 C C . LEU A 1 82 ? -10.396 -3.265 11.012 1.00 96.06 82 LEU A C 1
ATOM 657 O O . LEU A 1 82 ? -10.342 -3.696 9.865 1.00 96.06 82 LEU A O 1
ATOM 661 N N . ARG A 1 83 ? -10.377 -1.953 11.279 1.00 96.62 83 ARG A N 1
ATOM 662 C CA . ARG A 1 83 ? -10.228 -0.944 10.223 1.00 96.62 83 ARG A CA 1
ATOM 663 C C . ARG A 1 83 ? -8.895 -1.088 9.493 1.00 96.62 83 ARG A C 1
ATOM 665 O O . ARG A 1 83 ? -8.874 -0.992 8.269 1.00 96.62 83 ARG A O 1
ATOM 672 N N . ALA A 1 84 ? -7.802 -1.305 10.224 1.00 97.00 84 ALA A N 1
ATOM 673 C CA . ALA A 1 84 ? -6.488 -1.490 9.618 1.00 97.00 84 ALA A CA 1
ATOM 674 C C . ALA A 1 84 ? -6.473 -2.738 8.726 1.00 97.00 84 ALA A C 1
ATOM 676 O O . ALA A 1 84 ? -6.129 -2.637 7.550 1.00 97.00 84 ALA A O 1
ATOM 677 N N . VAL A 1 85 ? -6.984 -3.867 9.227 1.00 96.38 85 VAL A N 1
ATOM 678 C CA . VAL A 1 85 ? -7.122 -5.106 8.448 1.00 96.38 85 VAL A CA 1
ATOM 679 C C . VAL A 1 85 ? -7.961 -4.886 7.185 1.00 96.38 85 VAL A C 1
ATOM 681 O O . VAL A 1 85 ? -7.530 -5.254 6.097 1.00 96.38 85 VAL A O 1
ATOM 684 N N . GLU A 1 86 ? -9.130 -4.245 7.288 1.00 95.75 86 GLU A N 1
ATOM 685 C CA . GLU A 1 86 ? -9.996 -3.990 6.126 1.00 95.75 86 GLU A CA 1
ATOM 686 C C . GLU A 1 86 ? -9.334 -3.070 5.080 1.00 95.75 86 GLU A C 1
ATOM 688 O O . GLU A 1 86 ? -9.514 -3.267 3.875 1.00 95.75 86 GLU A O 1
ATOM 693 N N . LEU A 1 87 ? -8.562 -2.068 5.511 1.00 97.06 87 LEU A N 1
ATOM 694 C CA . LEU A 1 87 ? -7.855 -1.159 4.604 1.00 97.06 87 LEU A CA 1
ATOM 695 C C . LEU A 1 87 ? -6.663 -1.834 3.913 1.00 97.06 87 LEU A C 1
ATOM 697 O O . LEU A 1 87 ? -6.418 -1.565 2.731 1.00 97.06 87 LEU A O 1
ATOM 701 N N . LEU A 1 88 ? -5.941 -2.709 4.614 1.00 97.38 88 LEU A N 1
ATOM 702 C CA . LEU A 1 88 ? -4.745 -3.384 4.105 1.00 97.38 88 LEU A CA 1
ATOM 703 C C . LEU A 1 88 ? -5.071 -4.656 3.302 1.00 97.38 88 LEU A C 1
ATOM 705 O O . LEU A 1 88 ? -4.325 -5.005 2.381 1.00 97.38 88 LEU A O 1
ATOM 709 N N . ASP A 1 89 ? -6.207 -5.311 3.560 1.00 95.62 89 ASP A N 1
ATOM 710 C CA . ASP A 1 89 ? -6.574 -6.570 2.905 1.00 95.62 89 ASP A CA 1
ATOM 711 C C . ASP A 1 89 ? -6.698 -6.437 1.378 1.00 95.62 89 ASP A C 1
ATOM 713 O O . ASP A 1 89 ? -7.434 -5.616 0.826 1.00 95.62 89 ASP A O 1
ATOM 717 N N . GLY A 1 90 ? -5.945 -7.250 0.645 1.00 95.44 90 GLY A N 1
ATOM 718 C CA . GLY A 1 90 ? -5.915 -7.207 -0.814 1.00 95.44 90 GLY A CA 1
ATOM 719 C C . GLY A 1 90 ? -5.303 -5.933 -1.416 1.00 95.44 90 GLY A C 1
ATOM 720 O O . GLY A 1 90 ? -5.399 -5.761 -2.635 1.00 95.44 90 GLY A O 1
ATOM 721 N N . LEU A 1 91 ? -4.668 -5.047 -0.629 1.00 97.50 91 LEU A N 1
ATOM 722 C CA . LEU A 1 91 ? -3.955 -3.858 -1.135 1.00 97.50 91 LEU A CA 1
ATOM 723 C C . LEU A 1 91 ? -2.885 -4.257 -2.162 1.00 97.50 91 LEU A C 1
ATOM 725 O O . LEU A 1 91 ? -2.786 -3.673 -3.244 1.00 97.50 91 LEU A O 1
ATOM 729 N N . CYS A 1 92 ? -2.151 -5.327 -1.858 1.00 97.88 92 CYS A N 1
ATOM 730 C CA . CYS A 1 92 ? -1.126 -5.892 -2.730 1.00 97.88 92 CYS A CA 1
ATOM 731 C C . CYS A 1 92 ? -1.684 -6.801 -3.843 1.00 97.88 92 CYS A C 1
ATOM 733 O O . CYS A 1 92 ? -0.923 -7.345 -4.639 1.00 97.88 92 CYS A O 1
ATOM 735 N N . GLY A 1 93 ? -3.004 -7.004 -3.910 1.00 95.75 93 GLY A N 1
ATOM 736 C CA . GLY A 1 93 ? -3.646 -7.920 -4.851 1.00 95.75 93 GLY A CA 1
ATOM 737 C C . GLY A 1 93 ? -3.880 -7.331 -6.246 1.00 95.75 93 GLY A C 1
ATOM 738 O O . GLY A 1 93 ? -3.486 -6.207 -6.564 1.00 95.75 93 GLY A O 1
ATOM 739 N N . SER A 1 94 ? -4.581 -8.088 -7.096 1.00 91.38 94 SER A N 1
ATOM 740 C CA . SER A 1 94 ? -4.920 -7.685 -8.474 1.00 91.38 94 SER A CA 1
ATOM 741 C C . SER A 1 94 ? -5.777 -6.415 -8.557 1.00 91.38 94 SER A C 1
ATOM 743 O O . SER A 1 94 ? -5.725 -5.709 -9.557 1.00 91.38 94 SER A O 1
ATOM 745 N N . GLY A 1 95 ? -6.570 -6.130 -7.519 1.00 90.31 95 GLY A N 1
ATOM 746 C CA . GLY A 1 95 ? -7.422 -4.939 -7.441 1.00 90.31 95 GLY A CA 1
ATOM 747 C C . GLY A 1 95 ? -6.731 -3.683 -6.900 1.00 90.31 95 GLY A C 1
ATOM 748 O O . GLY A 1 95 ? -7.328 -2.616 -6.972 1.00 90.31 95 GLY A O 1
ATOM 749 N N . GLY A 1 96 ? -5.514 -3.802 -6.359 1.00 93.88 96 GLY A N 1
ATOM 750 C CA . GLY A 1 96 ? -4.720 -2.680 -5.850 1.00 93.88 96 GLY A CA 1
ATOM 751 C C . GLY A 1 96 ? -3.473 -2.467 -6.702 1.00 93.88 96 GLY A C 1
ATOM 752 O O . GLY A 1 96 ? -3.567 -2.142 -7.888 1.00 93.88 96 GLY A O 1
ATOM 753 N N . VAL A 1 97 ? -2.289 -2.710 -6.133 1.00 95.56 97 VAL A N 1
ATOM 754 C CA . VAL A 1 97 ? -1.010 -2.515 -6.852 1.00 95.56 97 VAL A CA 1
ATOM 755 C C . VAL A 1 97 ? -0.856 -3.426 -8.074 1.00 95.56 97 VAL A C 1
ATOM 757 O O . VAL A 1 97 ? -0.098 -3.119 -8.990 1.00 95.56 97 VAL A O 1
ATOM 760 N N . GLY A 1 98 ? -1.630 -4.512 -8.157 1.00 92.94 98 GLY A N 1
ATOM 761 C CA . GLY A 1 98 ? -1.734 -5.330 -9.361 1.00 92.94 98 GLY A CA 1
ATOM 762 C C . GLY A 1 98 ? -2.285 -4.587 -10.582 1.00 92.94 98 GLY A C 1
ATOM 763 O O . GLY A 1 98 ? -2.274 -5.143 -11.664 1.00 92.94 98 GLY A O 1
ATOM 764 N N . GLN A 1 99 ? -2.734 -3.340 -10.474 1.00 91.50 99 GLN A N 1
ATOM 765 C CA . GLN A 1 99 ? -3.139 -2.530 -11.630 1.00 91.50 99 GLN A CA 1
ATOM 766 C C . GLN A 1 99 ? -2.013 -1.648 -12.183 1.00 91.50 99 GLN A C 1
ATOM 768 O O . GLN A 1 99 ? -2.260 -0.806 -13.043 1.00 91.50 99 GLN A O 1
ATOM 773 N N . TYR A 1 100 ? -0.786 -1.803 -11.687 1.00 92.44 100 TYR A N 1
ATOM 774 C CA . TYR A 1 100 ? 0.363 -1.014 -12.115 1.00 92.44 100 TYR A CA 1
ATOM 775 C C . TYR A 1 100 ? 1.283 -1.835 -13.013 1.00 92.44 100 TYR A C 1
ATOM 777 O O . TYR A 1 100 ? 1.447 -3.043 -12.830 1.00 92.44 100 TYR A O 1
ATOM 785 N N . ALA A 1 101 ? 1.956 -1.159 -13.941 1.00 91.06 101 ALA A N 1
ATOM 786 C CA . ALA A 1 101 ? 3.130 -1.717 -14.589 1.00 91.06 101 ALA A CA 1
ATOM 787 C C . ALA A 1 101 ? 4.250 -0.698 -14.688 1.00 91.06 101 ALA A C 1
ATOM 789 O O . ALA A 1 101 ? 4.075 0.512 -14.534 1.00 91.06 101 ALA A O 1
ATOM 790 N N . LEU A 1 102 ? 5.424 -1.241 -14.960 1.00 90.06 102 LEU A N 1
ATOM 791 C CA . LEU A 1 102 ? 6.625 -0.474 -15.148 1.00 90.06 102 LEU A CA 1
ATOM 792 C C . LEU A 1 102 ? 6.665 0.106 -16.568 1.00 90.06 102 LEU A C 1
ATOM 794 O O . LEU A 1 102 ? 6.667 -0.633 -17.555 1.00 90.06 102 LEU A O 1
ATOM 798 N N . VAL A 1 103 ? 6.735 1.428 -16.645 1.00 87.44 103 VAL A N 1
ATOM 799 C CA . VAL A 1 103 ? 6.872 2.207 -17.875 1.00 87.44 103 VAL A CA 1
ATOM 800 C C . VAL A 1 103 ? 8.290 2.752 -17.950 1.00 87.44 103 VAL A C 1
ATOM 802 O O . VAL A 1 103 ? 8.788 3.297 -16.968 1.00 87.44 103 VAL A O 1
ATOM 805 N N . GLN A 1 104 ? 8.930 2.612 -19.109 1.00 84.31 104 GLN A N 1
ATOM 806 C CA . GLN A 1 104 ? 10.238 3.199 -19.397 1.00 84.31 104 GLN A CA 1
ATOM 807 C C . GLN A 1 104 ? 10.068 4.511 -20.154 1.00 84.31 104 GLN A C 1
ATOM 809 O O . GLN A 1 104 ? 9.396 4.528 -21.178 1.00 84.31 104 GLN A O 1
ATOM 814 N N . PHE A 1 105 ? 10.698 5.577 -19.681 1.00 79.56 105 PHE A N 1
ATOM 815 C CA . PHE A 1 105 ? 10.723 6.898 -20.287 1.00 79.56 105 PHE A CA 1
ATOM 816 C C . PHE A 1 105 ? 12.123 7.181 -20.833 1.00 79.56 105 PHE A C 1
ATOM 818 O O . PHE A 1 105 ? 13.130 7.030 -20.134 1.00 79.56 105 PHE A O 1
ATOM 825 N N . ASN A 1 106 ? 12.197 7.616 -22.088 1.00 67.62 106 ASN A N 1
ATOM 826 C CA . ASN A 1 106 ? 13.449 8.060 -22.694 1.00 67.62 106 ASN A CA 1
ATOM 827 C C . ASN A 1 106 ? 13.618 9.552 -22.411 1.00 67.62 106 ASN A C 1
ATOM 829 O O . ASN A 1 106 ? 13.236 10.392 -23.218 1.00 67.62 106 ASN A O 1
ATOM 833 N N . VAL A 1 107 ? 14.131 9.884 -21.228 1.00 62.72 107 VAL A N 1
ATOM 834 C CA . VAL A 1 107 ? 14.285 11.277 -20.791 1.00 62.72 107 VAL A CA 1
ATOM 835 C C . VAL A 1 107 ? 15.754 11.538 -20.524 1.00 62.72 107 VAL A C 1
ATOM 837 O O . VAL A 1 107 ? 16.224 11.445 -19.394 1.00 62.72 107 VAL A O 1
ATOM 840 N N . SER A 1 108 ? 16.504 11.808 -21.589 1.00 56.56 108 SER A N 1
ATOM 841 C CA . SER A 1 108 ? 17.683 12.680 -21.545 1.00 56.56 108 SER A CA 1
ATOM 842 C C . SER A 1 108 ? 18.327 12.807 -22.927 1.00 56.56 108 SER A C 1
ATOM 844 O O . SER A 1 108 ? 18.409 11.831 -23.671 1.00 56.56 108 SER A O 1
ATOM 846 N N . GLU A 1 109 ? 18.899 13.981 -23.215 1.00 57.06 109 GLU A N 1
ATOM 847 C CA . GLU A 1 109 ? 19.895 14.175 -24.288 1.00 57.06 109 GLU A CA 1
ATOM 848 C C . GLU A 1 109 ? 21.122 13.246 -24.130 1.00 57.06 109 GLU A C 1
ATOM 850 O O . GLU A 1 109 ? 21.884 13.060 -25.073 1.00 57.06 109 GLU A O 1
ATOM 855 N N . SER A 1 110 ? 21.301 12.620 -22.956 1.00 60.69 110 SER A N 1
ATOM 856 C CA . SER A 1 110 ? 22.358 11.646 -22.656 1.00 60.69 110 SER A CA 1
ATOM 857 C C . SER A 1 110 ? 21.974 10.177 -22.897 1.00 60.69 110 SER A C 1
ATOM 859 O O . SER A 1 110 ? 22.809 9.297 -22.688 1.00 60.69 110 SER A O 1
ATOM 861 N N . GLY A 1 111 ? 20.740 9.884 -23.332 1.00 60.78 111 GLY A N 1
ATOM 862 C CA . GLY A 1 111 ? 20.288 8.524 -23.664 1.00 60.78 111 GLY A CA 1
ATOM 863 C C . GLY A 1 111 ? 19.984 7.618 -22.462 1.00 60.78 111 GLY A C 1
ATOM 864 O O . GLY A 1 111 ? 19.838 6.408 -22.624 1.00 60.78 111 GLY A O 1
ATOM 865 N N . LYS A 1 112 ? 19.886 8.167 -21.246 1.00 66.50 112 LYS A N 1
ATOM 866 C CA . LYS A 1 112 ? 19.515 7.411 -20.044 1.00 66.50 112 LYS A CA 1
ATOM 867 C C . LYS A 1 112 ? 18.000 7.190 -19.996 1.00 66.50 112 LYS A C 1
ATOM 869 O O . LYS A 1 112 ? 17.229 8.145 -19.919 1.00 66.50 112 LYS A O 1
ATOM 874 N N . THR A 1 113 ? 17.589 5.926 -19.985 1.00 70.25 113 THR A N 1
ATOM 875 C CA . THR A 1 113 ? 16.201 5.514 -19.742 1.00 70.25 113 THR A CA 1
ATOM 876 C C . THR A 1 113 ? 15.902 5.550 -18.243 1.00 70.25 113 THR A C 1
ATOM 878 O O . THR A 1 113 ? 16.681 5.042 -17.431 1.00 70.25 113 THR A O 1
ATOM 881 N N . THR A 1 114 ? 14.772 6.139 -17.863 1.00 82.19 114 THR A N 1
ATOM 882 C CA . THR A 1 114 ? 14.232 6.071 -16.501 1.00 82.19 114 THR A CA 1
ATOM 883 C C . THR A 1 114 ? 12.982 5.204 -16.504 1.00 82.19 114 THR A C 1
ATOM 885 O O . THR A 1 114 ? 12.243 5.189 -17.478 1.00 82.19 114 THR A O 1
ATOM 888 N N . SER A 1 115 ? 12.732 4.459 -15.432 1.00 86.88 115 SER A N 1
ATOM 889 C CA . SER A 1 115 ? 11.530 3.625 -15.323 1.00 86.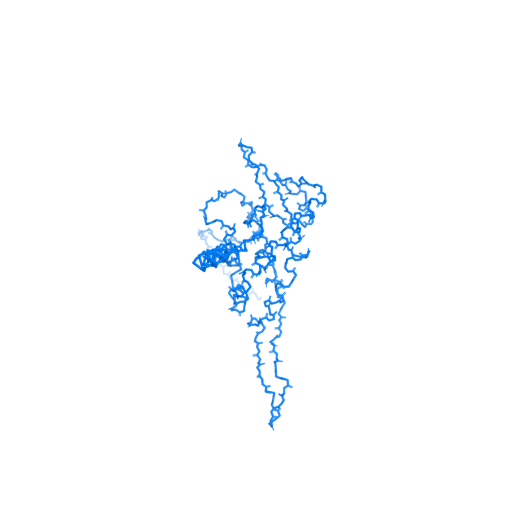88 115 SER A CA 1
ATOM 890 C C . SER A 1 115 ? 10.669 4.104 -14.163 1.00 86.88 115 SER A C 1
ATOM 892 O O . SER A 1 115 ? 11.208 4.526 -13.138 1.00 86.88 115 SER A O 1
ATOM 894 N N . GLN A 1 116 ? 9.346 4.021 -14.274 1.00 90.69 116 GLN A N 1
ATOM 895 C CA . GLN A 1 116 ? 8.431 4.286 -13.160 1.00 90.69 116 GLN A CA 1
ATOM 896 C C . GLN A 1 116 ? 7.236 3.337 -13.188 1.00 90.69 116 GLN A C 1
ATOM 898 O O . GLN A 1 116 ? 6.767 2.945 -14.256 1.00 90.69 116 GLN A O 1
ATOM 903 N N . TRP A 1 117 ? 6.711 3.007 -12.011 1.00 92.44 117 TRP A N 1
ATOM 904 C CA . TRP A 1 117 ? 5.441 2.297 -11.888 1.00 92.44 117 TRP A CA 1
ATOM 905 C C . TRP A 1 117 ? 4.274 3.260 -12.099 1.00 92.44 117 TRP A C 1
ATOM 907 O O . TRP A 1 117 ? 4.164 4.282 -11.420 1.00 92.44 117 TRP A O 1
ATOM 917 N N . LYS A 1 118 ? 3.401 2.936 -13.052 1.00 90.44 118 LYS A N 1
ATOM 918 C CA . LYS A 1 118 ? 2.205 3.717 -13.379 1.00 90.44 118 LYS A CA 1
ATOM 919 C C . LYS A 1 118 ? 0.987 2.806 -13.378 1.00 90.44 118 LYS A C 1
ATOM 921 O O . LYS A 1 118 ? 1.081 1.645 -13.779 1.00 90.44 118 LYS A O 1
ATOM 926 N N . LYS A 1 119 ? -0.136 3.339 -12.895 1.00 90.12 119 LYS A N 1
ATOM 927 C CA . LYS A 1 119 ? -1.421 2.644 -12.923 1.00 90.12 119 LYS A CA 1
ATOM 928 C C . LYS A 1 119 ? -1.883 2.543 -14.372 1.00 90.12 119 LYS A C 1
ATOM 930 O O . LYS A 1 119 ? -1.638 3.452 -15.153 1.00 90.12 119 LYS A O 1
ATOM 935 N N . ILE A 1 120 ? -2.509 1.432 -14.723 1.00 82.00 120 ILE A N 1
ATOM 936 C CA . ILE A 1 120 ? -3.013 1.177 -16.067 1.00 82.00 120 ILE A CA 1
ATOM 937 C C . ILE A 1 120 ? -4.514 0.995 -15.948 1.00 82.00 120 ILE A C 1
ATOM 939 O O . ILE A 1 120 ? -4.994 -0.079 -15.586 1.00 82.00 120 ILE A O 1
ATOM 943 N N . GLN A 1 121 ? -5.260 2.061 -16.215 1.00 70.12 121 GLN A N 1
ATOM 944 C CA . GLN A 1 121 ? -6.713 2.008 -16.322 1.00 70.12 121 GLN A CA 1
ATOM 945 C C . GLN A 1 121 ? -7.169 2.709 -17.608 1.00 70.12 121 GLN A C 1
ATOM 947 O O . GLN A 1 121 ? -6.749 3.818 -17.909 1.00 70.12 121 GLN A O 1
ATOM 952 N N . GLY A 1 122 ? -8.071 2.076 -18.365 1.00 59.84 122 GLY A N 1
ATOM 953 C CA . GLY A 1 122 ? -8.756 2.716 -19.498 1.00 59.84 122 GLY A CA 1
ATOM 954 C C . GLY A 1 122 ? -7.844 3.241 -20.625 1.00 59.84 122 GLY A C 1
ATOM 955 O O . GLY A 1 122 ? -6.814 2.646 -20.939 1.00 59.84 122 GLY A O 1
ATOM 956 N N . GLN A 1 123 ? -8.264 4.349 -21.251 1.00 42.09 123 GLN A N 1
ATOM 957 C CA . GLN A 1 123 ? -7.601 5.025 -22.384 1.00 42.09 123 GLN A CA 1
ATOM 958 C C . GLN A 1 123 ? -6.226 5.650 -22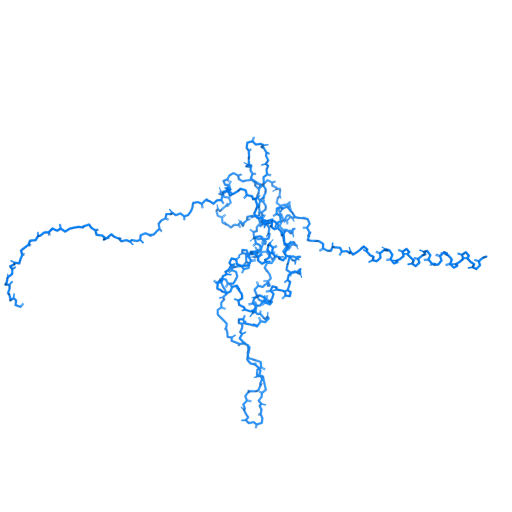.044 1.00 42.09 123 GLN A C 1
ATOM 960 O O . GLN A 1 123 ? -5.550 6.127 -22.950 1.00 42.09 123 GLN A O 1
ATOM 965 N N . GLU A 1 124 ? -5.746 5.599 -20.788 1.00 50.50 124 GLU A N 1
ATOM 966 C CA . GLU A 1 124 ? -4.362 5.992 -20.425 1.00 50.50 124 GLU A CA 1
ATOM 967 C C . GLU A 1 124 ? -3.289 5.108 -21.088 1.00 50.50 124 GLU A C 1
ATOM 969 O O . GLU A 1 124 ? -2.114 5.469 -21.119 1.00 50.50 124 GLU A O 1
ATOM 974 N N . MET A 1 125 ? -3.687 3.972 -21.667 1.00 49.19 125 MET A N 1
ATOM 975 C CA . MET A 1 125 ? -2.834 3.145 -22.526 1.00 49.19 125 MET A CA 1
ATOM 976 C C . MET A 1 125 ? -2.282 3.911 -23.741 1.00 49.19 125 MET A C 1
ATOM 978 O O . MET A 1 125 ? -1.159 3.630 -24.158 1.00 49.19 125 MET A O 1
ATOM 982 N N . ASP A 1 126 ? -3.032 4.891 -24.260 1.00 43.16 126 ASP A N 1
ATOM 983 C CA . ASP A 1 126 ? -2.645 5.711 -25.417 1.00 43.16 126 ASP A CA 1
ATOM 984 C C . ASP A 1 126 ? -1.867 6.980 -25.010 1.00 43.16 126 ASP A C 1
ATOM 986 O O . ASP A 1 126 ? -1.275 7.650 -25.854 1.00 43.16 126 ASP A O 1
ATOM 990 N N . ALA A 1 127 ? -1.829 7.296 -23.709 1.00 47.56 127 ALA A N 1
ATOM 991 C CA . ALA A 1 127 ? -1.256 8.521 -23.150 1.00 47.56 127 ALA A CA 1
ATOM 992 C C . ALA A 1 127 ? 0.104 8.306 -22.465 1.00 47.56 127 ALA A C 1
ATOM 994 O O . ALA A 1 127 ? 0.514 9.099 -21.617 1.00 47.56 127 ALA A O 1
ATOM 995 N N . LEU A 1 128 ? 0.853 7.263 -22.837 1.00 58.22 128 LEU A N 1
ATOM 996 C CA . LEU A 1 128 ? 2.273 7.180 -22.491 1.00 58.22 128 LEU A CA 1
ATOM 997 C C . LEU A 1 128 ? 3.070 8.157 -23.358 1.00 58.22 128 LEU A C 1
ATOM 999 O O . LEU A 1 128 ? 3.869 7.759 -24.204 1.00 58.22 128 LEU A O 1
ATOM 1003 N N . VAL A 1 129 ? 2.839 9.453 -23.154 1.00 49.91 129 VAL A N 1
ATOM 1004 C CA . VAL A 1 129 ? 3.614 10.524 -23.774 1.00 49.91 129 VAL A CA 1
ATOM 1005 C C . VAL A 1 129 ? 5.076 10.293 -23.373 1.00 49.91 129 VAL A C 1
ATOM 1007 O O . VAL A 1 129 ? 5.454 10.449 -22.215 1.00 49.91 129 VAL A O 1
ATOM 1010 N N . ASN A 1 130 ? 5.885 9.819 -24.324 1.00 59.03 130 ASN A N 1
ATOM 1011 C CA . ASN A 1 130 ? 7.305 9.463 -24.177 1.00 59.03 130 ASN A CA 1
ATOM 1012 C C . ASN A 1 130 ? 7.635 8.206 -23.341 1.00 59.03 130 ASN A C 1
ATOM 1014 O O . ASN A 1 130 ? 8.799 8.010 -22.974 1.00 59.03 130 ASN A O 1
ATOM 1018 N N . GLY A 1 131 ? 6.652 7.340 -23.068 1.00 60.22 131 GLY A N 1
ATOM 1019 C CA . GLY A 1 131 ? 6.838 6.089 -22.326 1.00 60.22 131 GLY A CA 1
ATOM 1020 C C . GLY A 1 131 ? 6.602 4.838 -23.181 1.00 60.22 131 GLY A C 1
ATOM 1021 O O . GLY A 1 131 ? 5.650 4.780 -23.950 1.00 60.22 131 GLY A O 1
ATOM 1022 N N . THR A 1 132 ? 7.420 3.794 -23.035 1.00 65.44 132 THR A N 1
ATOM 1023 C CA . THR A 1 132 ? 7.217 2.510 -23.731 1.00 65.44 132 THR A CA 1
ATOM 1024 C C . THR A 1 132 ? 7.037 1.350 -22.760 1.00 65.44 132 THR A C 1
ATOM 1026 O O . THR A 1 132 ? 7.875 1.114 -21.886 1.00 65.44 132 THR A O 1
ATOM 1029 N N . ARG A 1 133 ? 5.969 0.567 -22.959 1.00 67.06 133 ARG A N 1
ATOM 1030 C CA . ARG A 1 133 ? 5.747 -0.735 -22.308 1.00 67.06 133 ARG A CA 1
ATOM 1031 C C . ARG A 1 133 ? 6.339 -1.835 -23.180 1.00 67.06 133 ARG A C 1
ATOM 1033 O O . ARG A 1 133 ? 5.613 -2.610 -23.787 1.00 67.06 133 ARG A O 1
ATOM 1040 N N . TYR A 1 134 ? 7.657 -1.879 -23.327 1.00 56.88 134 TYR A N 1
ATOM 1041 C CA . TYR A 1 134 ? 8.253 -2.872 -24.219 1.00 56.88 134 TYR A CA 1
ATOM 1042 C C . TYR A 1 134 ? 8.580 -4.156 -23.462 1.00 56.88 134 TYR A C 1
ATOM 1044 O O . TYR A 1 134 ? 9.717 -4.363 -23.053 1.00 56.88 134 TYR A O 1
ATOM 1052 N N . ASN A 1 135 ? 7.570 -4.995 -23.211 1.00 65.56 135 ASN A N 1
ATOM 1053 C CA . ASN A 1 135 ? 7.762 -6.344 -22.682 1.00 65.56 135 ASN A CA 1
ATOM 1054 C C . ASN A 1 135 ? 6.653 -7.290 -23.183 1.00 65.56 135 ASN A C 1
ATOM 1056 O O . ASN A 1 135 ? 5.493 -6.883 -23.225 1.00 65.56 135 ASN A O 1
ATOM 1060 N N . PRO A 1 136 ? 6.969 -8.554 -23.529 1.00 78.38 136 PRO A N 1
ATOM 1061 C CA . PRO A 1 136 ? 5.956 -9.588 -23.736 1.00 78.38 136 PRO A CA 1
ATOM 1062 C C . PRO A 1 136 ? 5.011 -9.696 -22.528 1.00 78.38 136 PRO A C 1
ATOM 1064 O O . PRO A 1 136 ? 5.444 -9.494 -21.392 1.00 78.38 136 PRO A O 1
ATOM 1067 N N . ALA A 1 137 ? 3.750 -10.081 -22.749 1.00 79.94 137 ALA A N 1
ATOM 1068 C CA . ALA A 1 137 ? 2.731 -10.166 -21.692 1.00 79.94 137 ALA A CA 1
ATOM 1069 C C . ALA A 1 137 ? 3.172 -11.013 -20.477 1.00 79.94 137 ALA A C 1
ATOM 1071 O O . ALA A 1 137 ? 2.859 -10.692 -19.331 1.00 79.94 137 ALA A O 1
ATOM 1072 N N . GLU A 1 138 ? 3.950 -12.073 -20.706 1.00 83.81 138 GLU A N 1
ATOM 1073 C CA . GLU A 1 138 ? 4.512 -12.911 -19.640 1.00 83.81 138 GLU A CA 1
ATOM 1074 C C . GLU A 1 138 ? 5.511 -12.154 -18.754 1.00 83.81 138 GLU A C 1
ATOM 1076 O O . GLU A 1 138 ? 5.499 -12.302 -17.530 1.00 83.81 138 GLU A O 1
ATOM 1081 N N . VAL A 1 139 ? 6.344 -11.303 -19.356 1.00 84.81 139 VAL A N 1
ATOM 1082 C CA . VAL A 1 139 ? 7.322 -10.476 -18.640 1.00 84.81 139 VAL A CA 1
ATOM 1083 C C . VAL A 1 139 ? 6.612 -9.382 -17.849 1.00 84.81 139 VAL A C 1
ATOM 1085 O O . VAL A 1 139 ? 6.987 -9.109 -16.711 1.00 84.81 139 VAL A O 1
ATOM 1088 N N . GLU A 1 140 ? 5.555 -8.789 -18.402 1.00 84.88 140 GLU A N 1
ATOM 1089 C CA . GLU A 1 140 ? 4.718 -7.835 -17.674 1.00 84.88 140 GLU A CA 1
ATOM 1090 C C . GLU A 1 140 ? 4.082 -8.476 -16.437 1.00 84.88 140 GLU A C 1
ATOM 1092 O O . GLU A 1 140 ? 4.206 -7.941 -15.336 1.00 84.88 140 GLU A O 1
ATOM 1097 N N . LYS A 1 141 ? 3.481 -9.660 -16.591 1.00 88.12 141 LYS A N 1
ATOM 1098 C CA . LYS A 1 141 ? 2.892 -10.412 -15.476 1.00 88.12 141 LYS A CA 1
ATOM 1099 C C . LYS A 1 141 ? 3.933 -10.771 -14.414 1.00 88.12 141 LYS A C 1
ATOM 1101 O O . LYS A 1 141 ? 3.651 -10.694 -13.219 1.00 88.12 141 LYS A O 1
ATOM 1106 N N . ALA A 1 142 ? 5.147 -11.136 -14.828 1.00 91.12 142 ALA A N 1
ATOM 1107 C CA . ALA A 1 142 ? 6.248 -11.384 -13.904 1.00 91.12 142 ALA A CA 1
ATOM 1108 C C . ALA A 1 142 ? 6.642 -10.112 -13.134 1.00 91.12 142 ALA A C 1
ATOM 1110 O O . ALA A 1 142 ? 6.766 -10.158 -11.911 1.00 91.12 142 ALA A O 1
ATOM 1111 N N . LYS A 1 143 ? 6.771 -8.965 -13.817 1.00 91.38 143 LYS A N 1
ATOM 1112 C CA . LYS A 1 143 ? 7.053 -7.667 -13.180 1.00 91.38 143 LYS A CA 1
ATOM 1113 C C . LYS A 1 143 ? 5.942 -7.254 -12.215 1.00 91.38 143 LYS A C 1
ATOM 1115 O O . LYS A 1 143 ? 6.231 -6.868 -11.089 1.00 91.38 143 LYS A O 1
ATOM 1120 N N . GLN A 1 144 ? 4.683 -7.394 -12.610 1.00 92.12 144 GLN A N 1
ATOM 1121 C CA . GLN A 1 144 ? 3.536 -7.133 -11.744 1.00 92.12 144 GLN A CA 1
ATOM 1122 C C . GLN A 1 144 ? 3.588 -7.997 -10.480 1.00 92.12 144 GLN A C 1
ATOM 1124 O O . GLN A 1 144 ? 3.433 -7.479 -9.380 1.00 92.12 144 GLN A O 1
ATOM 1129 N N . LYS A 1 145 ? 3.908 -9.291 -10.604 1.00 94.56 145 LYS A N 1
ATOM 1130 C CA . LYS A 1 145 ? 4.085 -10.167 -9.439 1.00 94.56 145 LYS A CA 1
ATOM 1131 C C . LYS A 1 145 ? 5.242 -9.723 -8.536 1.00 94.56 145 LYS A C 1
ATOM 1133 O O . LYS A 1 145 ? 5.124 -9.816 -7.319 1.00 94.56 145 LYS A O 1
ATOM 1138 N N . LEU A 1 146 ? 6.335 -9.201 -9.100 1.00 95.06 146 LEU A N 1
ATOM 1139 C CA . LEU A 1 146 ? 7.415 -8.605 -8.303 1.00 95.06 146 LEU A CA 1
ATOM 1140 C C . LEU A 1 146 ? 6.939 -7.378 -7.518 1.00 95.06 146 LEU A C 1
ATOM 1142 O O . LEU A 1 146 ? 7.302 -7.247 -6.353 1.00 95.06 146 LEU A O 1
ATOM 1146 N N . LEU A 1 147 ? 6.106 -6.518 -8.113 1.00 96.06 147 LEU A N 1
ATOM 1147 C CA . LEU A 1 147 ? 5.508 -5.385 -7.401 1.00 96.06 147 LEU A CA 1
ATOM 1148 C C . LEU A 1 147 ? 4.580 -5.851 -6.270 1.00 96.06 147 LEU A C 1
ATOM 1150 O O . LEU A 1 147 ? 4.636 -5.299 -5.177 1.00 96.06 147 LEU A O 1
ATOM 1154 N N . GLN A 1 148 ? 3.761 -6.878 -6.505 1.00 96.62 148 GLN A N 1
ATOM 1155 C CA . GLN A 1 148 ? 2.887 -7.445 -5.471 1.00 96.62 148 GLN A CA 1
ATOM 1156 C C . GLN A 1 148 ? 3.695 -8.024 -4.303 1.00 96.62 148 GLN A C 1
ATOM 1158 O O . GLN A 1 148 ? 3.376 -7.758 -3.148 1.00 96.62 148 GLN A O 1
ATOM 1163 N N . ASN A 1 149 ? 4.777 -8.750 -4.594 1.00 96.50 149 ASN A N 1
ATOM 1164 C CA . ASN A 1 149 ? 5.681 -9.274 -3.569 1.00 96.50 149 ASN A CA 1
ATOM 1165 C C . ASN A 1 149 ? 6.394 -8.149 -2.806 1.00 96.50 149 ASN A C 1
ATOM 1167 O O . ASN A 1 149 ? 6.545 -8.231 -1.593 1.00 96.50 149 ASN A O 1
ATOM 1171 N N . TYR A 1 150 ? 6.829 -7.101 -3.510 1.00 97.19 150 TYR A N 1
ATOM 1172 C CA . TYR A 1 150 ? 7.418 -5.920 -2.883 1.00 97.19 150 TYR A CA 1
ATOM 1173 C C . TYR A 1 150 ? 6.418 -5.223 -1.960 1.00 97.19 150 TYR A C 1
ATOM 1175 O O . TYR A 1 150 ? 6.774 -4.887 -0.841 1.00 97.19 150 TYR A O 1
ATOM 1183 N N . CYS A 1 151 ? 5.164 -5.078 -2.388 1.00 98.12 151 CYS A N 1
ATOM 1184 C CA . CYS A 1 151 ? 4.092 -4.563 -1.543 1.00 98.12 151 CYS A CA 1
ATOM 1185 C C . CYS A 1 151 ? 3.901 -5.407 -0.281 1.00 98.12 151 CYS A C 1
ATOM 1187 O O . CYS A 1 151 ? 3.867 -4.841 0.804 1.00 98.12 151 CYS A O 1
ATOM 1189 N N . GLY A 1 152 ? 3.855 -6.739 -0.411 1.00 97.12 152 GLY A N 1
ATOM 1190 C CA . GLY A 1 152 ? 3.782 -7.640 0.742 1.00 97.12 152 GLY A CA 1
ATOM 1191 C C . GLY A 1 152 ? 4.926 -7.398 1.724 1.00 97.12 152 GLY A C 1
ATOM 1192 O O . GLY A 1 152 ? 4.675 -7.137 2.890 1.00 97.12 152 GLY A O 1
ATOM 1193 N N . ALA A 1 153 ? 6.165 -7.347 1.230 1.00 96.12 153 ALA A N 1
ATOM 1194 C CA . ALA A 1 153 ? 7.335 -7.097 2.069 1.00 96.12 153 ALA A CA 1
ATOM 1195 C C . ALA A 1 153 ? 7.323 -5.706 2.736 1.00 96.12 153 ALA A C 1
ATOM 1197 O O . ALA A 1 153 ? 7.770 -5.567 3.867 1.00 96.12 153 ALA A O 1
ATOM 1198 N N . VAL A 1 154 ? 6.805 -4.672 2.060 1.00 96.06 154 VAL A N 1
ATOM 1199 C CA . VAL A 1 154 ? 6.626 -3.335 2.656 1.00 96.06 154 VAL A CA 1
ATOM 1200 C C . VAL A 1 154 ? 5.591 -3.366 3.780 1.00 96.06 154 VAL A C 1
ATOM 1202 O O . VAL A 1 154 ? 5.819 -2.756 4.822 1.00 96.06 154 VAL A O 1
ATOM 1205 N N . LEU A 1 155 ? 4.463 -4.053 3.584 1.00 96.56 155 LEU A N 1
ATOM 1206 C CA . LEU A 1 155 ? 3.436 -4.171 4.619 1.00 96.56 155 LEU A CA 1
ATOM 1207 C C . LEU A 1 155 ? 3.923 -5.001 5.806 1.00 96.56 155 LEU A C 1
ATOM 1209 O O . LEU A 1 155 ? 3.717 -4.575 6.930 1.00 96.56 155 LEU A O 1
ATOM 1213 N N . GLU A 1 156 ? 4.618 -6.112 5.567 1.00 95.50 156 GLU A N 1
ATOM 1214 C CA . GLU A 1 156 ? 5.211 -6.946 6.623 1.00 95.50 156 GLU A CA 1
ATOM 1215 C C . GLU A 1 156 ? 6.240 -6.165 7.457 1.00 95.50 156 GLU A C 1
ATOM 1217 O O . GLU A 1 156 ? 6.205 -6.201 8.682 1.00 95.50 156 GLU A O 1
ATOM 1222 N N . GLU A 1 157 ? 7.128 -5.399 6.814 1.00 93.06 157 GLU A N 1
ATOM 1223 C CA . GLU A 1 157 ? 8.139 -4.590 7.516 1.00 93.06 157 GLU A CA 1
ATOM 1224 C C . GLU A 1 157 ? 7.517 -3.436 8.322 1.00 93.06 157 GLU A C 1
ATOM 1226 O O . GLU A 1 157 ? 8.084 -2.980 9.315 1.00 93.06 157 GLU A O 1
ATOM 1231 N N . SER A 1 158 ? 6.357 -2.931 7.890 1.00 94.94 158 SER A N 1
ATOM 1232 C CA . SER A 1 158 ? 5.714 -1.755 8.487 1.00 94.94 158 SER A CA 1
ATOM 1233 C C . SER A 1 158 ? 4.495 -2.066 9.354 1.00 94.94 158 SER A C 1
ATOM 1235 O O . SER A 1 158 ? 3.978 -1.130 9.965 1.00 94.94 158 SER A O 1
ATOM 1237 N N . GLU A 1 159 ? 4.076 -3.332 9.452 1.00 93.38 159 GLU A N 1
ATOM 1238 C CA . GLU A 1 159 ? 2.780 -3.798 9.971 1.00 93.38 159 GLU A CA 1
ATOM 1239 C C . GLU A 1 159 ? 2.380 -3.098 11.273 1.00 93.38 159 GLU A C 1
ATOM 1241 O O . GLU A 1 159 ? 1.455 -2.287 11.276 1.00 93.38 159 GLU A O 1
ATOM 1246 N N . GLU A 1 160 ? 3.148 -3.297 12.347 1.00 94.31 160 GLU A N 1
ATOM 1247 C CA . GLU A 1 160 ? 2.833 -2.759 13.678 1.00 94.31 160 GLU A CA 1
ATOM 1248 C C . GLU A 1 160 ? 2.686 -1.226 13.667 1.00 94.31 160 GLU A C 1
ATOM 1250 O O . GLU A 1 160 ? 1.723 -0.654 14.185 1.00 94.31 160 GLU A O 1
ATOM 1255 N N . SER A 1 161 ? 3.636 -0.539 13.032 1.00 96.00 161 SER A N 1
ATOM 1256 C CA . SER A 1 161 ? 3.657 0.924 12.984 1.00 96.00 161 SER A CA 1
ATOM 1257 C C . SER A 1 161 ? 2.566 1.508 12.077 1.00 96.00 161 SER A C 1
ATOM 1259 O O . SER A 1 161 ? 2.021 2.577 12.367 1.00 96.00 161 SER A O 1
ATOM 1261 N N . LEU A 1 162 ? 2.234 0.813 10.986 1.00 96.75 162 LEU A N 1
ATOM 1262 C CA . LEU A 1 162 ? 1.220 1.216 10.021 1.00 96.75 162 LEU A CA 1
ATOM 1263 C C . LEU A 1 162 ? -0.183 1.025 10.597 1.00 96.75 162 LEU A C 1
ATOM 1265 O O . LEU A 1 162 ? -1.010 1.932 10.496 1.00 96.75 162 LEU A O 1
ATOM 1269 N N . GLU A 1 163 ? -0.440 -0.110 11.246 1.00 96.94 163 GLU A N 1
ATOM 1270 C CA . GLU A 1 163 ? -1.699 -0.373 11.941 1.00 96.94 163 GLU A CA 1
ATOM 1271 C C . GLU A 1 163 ? -1.951 0.669 13.028 1.00 96.94 163 GLU A C 1
ATOM 1273 O O . GLU A 1 163 ? -3.025 1.274 13.079 1.00 96.94 163 GLU A O 1
ATOM 1278 N N . GLN A 1 164 ? -0.934 0.974 13.838 1.00 96.56 164 GLN A N 1
ATOM 1279 C CA . GLN A 1 164 ? -1.038 2.007 14.862 1.00 96.56 164 GLN A CA 1
ATOM 1280 C 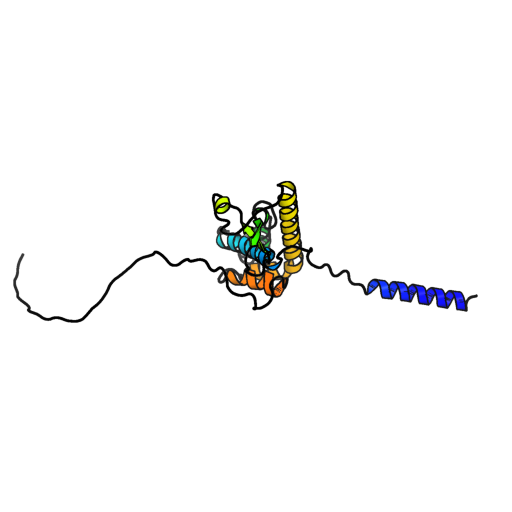C . GLN A 1 164 ? -1.314 3.397 14.265 1.00 96.56 164 GLN A C 1
ATOM 1282 O O . GLN A 1 164 ? -2.135 4.155 14.797 1.00 96.56 164 GLN A O 1
ATOM 1287 N N . ALA A 1 165 ? -0.665 3.750 13.153 1.00 96.56 165 ALA A N 1
ATOM 1288 C CA . ALA A 1 165 ? -0.920 5.003 12.446 1.00 96.56 165 ALA A CA 1
ATOM 1289 C C . ALA A 1 165 ? -2.366 5.086 11.918 1.00 96.56 165 ALA A C 1
ATOM 1291 O O . ALA A 1 165 ? -3.019 6.119 12.069 1.00 96.56 165 ALA A O 1
ATOM 1292 N N . ILE A 1 166 ? -2.904 3.990 11.376 1.00 96.88 166 ILE A N 1
ATOM 1293 C CA . ILE A 1 166 ? -4.302 3.919 10.927 1.00 96.88 166 ILE A CA 1
ATOM 1294 C C . ILE A 1 166 ? -5.263 4.057 12.116 1.00 96.88 166 ILE A C 1
ATOM 1296 O O . ILE A 1 166 ? -6.196 4.858 12.069 1.00 96.88 166 ILE A O 1
ATOM 1300 N N . MET A 1 167 ? -5.035 3.310 13.198 1.00 95.88 167 MET A N 1
ATOM 1301 C CA . MET A 1 167 ? -5.911 3.299 14.376 1.00 95.88 167 MET A CA 1
ATOM 1302 C C . MET A 1 167 ? -5.892 4.619 15.151 1.00 95.88 167 MET A C 1
ATOM 1304 O O . MET A 1 167 ? -6.881 4.987 15.782 1.00 95.88 167 MET A O 1
ATOM 1308 N N . SER A 1 168 ? -4.776 5.345 15.125 1.00 95.75 168 SER A N 1
ATOM 1309 C CA . SER A 1 168 ? -4.681 6.671 15.745 1.00 95.75 168 SER A CA 1
ATOM 1310 C C . SER A 1 168 ? -5.349 7.776 14.922 1.00 95.75 168 SER A C 1
ATOM 1312 O O . SER A 1 168 ? -5.441 8.903 15.401 1.00 95.75 168 SER A O 1
ATOM 1314 N N . GLY A 1 169 ? -5.818 7.473 13.706 1.00 93.75 169 GLY A N 1
ATOM 1315 C CA . GLY A 1 169 ? -6.384 8.468 12.797 1.00 93.75 169 GLY A CA 1
ATOM 1316 C C . GLY A 1 169 ? -5.330 9.371 12.154 1.00 93.75 169 GLY A C 1
ATOM 1317 O O . GLY A 1 169 ? -5.692 10.396 11.588 1.00 93.75 169 GLY A O 1
ATOM 1318 N N . LYS A 1 170 ? -4.039 9.002 12.195 1.00 94.19 170 LYS A N 1
ATOM 1319 C CA . LYS A 1 170 ? -2.936 9.823 11.658 1.00 94.19 170 LYS A CA 1
ATOM 1320 C C . LYS A 1 170 ? -3.181 10.274 10.214 1.00 94.19 170 LYS A C 1
ATOM 1322 O O . LYS A 1 170 ? -2.856 11.394 9.849 1.00 94.19 170 LYS A O 1
ATOM 1327 N N . PHE A 1 171 ? -3.769 9.399 9.402 1.00 95.62 171 PHE A N 1
ATOM 1328 C CA . PHE A 1 171 ? -4.003 9.646 7.979 1.00 95.62 171 PHE A CA 1
ATOM 1329 C C . PHE A 1 171 ? -5.386 10.227 7.659 1.00 95.62 171 PHE A C 1
ATOM 1331 O O . PHE A 1 171 ? -5.683 10.441 6.486 1.00 95.62 171 PHE A O 1
ATOM 1338 N N . ASP A 1 172 ? -6.249 10.445 8.655 1.00 92.12 172 ASP A N 1
ATOM 1339 C CA . ASP A 1 172 ? -7.637 10.854 8.408 1.00 92.12 172 ASP A CA 1
ATOM 1340 C C . ASP A 1 172 ? -7.728 12.317 7.938 1.00 92.12 172 ASP A C 1
ATOM 1342 O O . ASP A 1 172 ? -8.522 12.618 7.046 1.00 92.12 172 ASP A O 1
ATOM 1346 N N . ASP A 1 173 ? -6.876 13.195 8.477 1.00 90.00 173 ASP A N 1
ATOM 1347 C CA . ASP A 1 173 ? -6.856 14.626 8.138 1.00 90.00 173 ASP A CA 1
ATOM 1348 C C . ASP A 1 173 ? -5.842 14.968 7.035 1.00 90.00 173 ASP A C 1
ATOM 1350 O O . ASP A 1 173 ? -6.048 15.905 6.261 1.00 90.00 173 ASP A O 1
ATOM 1354 N N . ASN A 1 174 ? -4.742 14.212 6.947 1.00 92.56 174 ASN A N 1
ATOM 1355 C CA . ASN A 1 174 ? -3.670 14.450 5.986 1.00 92.56 174 ASN A CA 1
ATOM 1356 C C . ASN A 1 174 ? -3.185 13.146 5.346 1.00 92.56 174 ASN A C 1
ATOM 1358 O O . ASN A 1 174 ? -2.396 12.383 5.902 1.00 92.56 174 ASN A O 1
ATOM 1362 N N . LEU A 1 175 ? -3.645 12.910 4.123 1.00 93.38 175 LEU A N 1
ATOM 1363 C CA . LEU A 1 175 ? -3.359 11.683 3.390 1.00 93.38 175 LEU A CA 1
ATOM 1364 C C . LEU A 1 175 ? -1.965 11.645 2.760 1.00 93.38 175 LEU A C 1
ATOM 1366 O O . LEU A 1 175 ? -1.499 10.564 2.394 1.00 93.38 175 LEU A O 1
ATOM 1370 N N . ASP A 1 176 ? -1.299 12.791 2.621 1.00 90.06 176 ASP A N 1
ATOM 1371 C CA . ASP A 1 176 ? 0.052 12.847 2.058 1.00 90.06 176 ASP A CA 1
ATOM 1372 C C . ASP A 1 176 ? 1.086 12.266 3.042 1.00 90.06 176 ASP A C 1
ATOM 1374 O O . ASP A 1 176 ? 2.128 11.754 2.629 1.00 90.06 176 ASP A O 1
ATOM 1378 N N . GLU A 1 177 ? 0.748 12.197 4.338 1.00 94.00 177 GLU A N 1
ATOM 1379 C CA . GLU A 1 177 ? 1.564 11.527 5.359 1.00 94.00 177 GLU A CA 1
ATOM 1380 C C . GLU A 1 177 ? 1.718 10.022 5.128 1.00 94.00 177 GLU A C 1
ATOM 1382 O O . GLU A 1 177 ? 2.654 9.425 5.658 1.00 94.00 177 GLU A O 1
ATOM 1387 N N . ILE A 1 178 ? 0.839 9.394 4.338 1.00 96.56 178 ILE A N 1
ATOM 1388 C CA . ILE A 1 178 ? 0.953 7.970 3.996 1.00 96.56 178 ILE A CA 1
ATOM 1389 C C . ILE A 1 178 ? 2.221 7.730 3.170 1.00 96.56 178 ILE A C 1
ATOM 1391 O O . ILE A 1 178 ? 2.952 6.771 3.421 1.00 96.56 178 ILE A O 1
ATOM 1395 N N . GLU A 1 179 ? 2.492 8.593 2.186 1.00 95.06 179 GLU A N 1
ATOM 1396 C CA . GLU A 1 179 ? 3.683 8.469 1.344 1.00 95.06 179 GLU A CA 1
ATOM 1397 C C . GLU A 1 179 ? 4.953 8.716 2.150 1.00 95.06 179 GLU A C 1
ATOM 1399 O O . GLU A 1 179 ? 5.878 7.908 2.080 1.00 95.06 179 GLU A O 1
ATOM 1404 N N . GLU A 1 180 ? 4.969 9.781 2.948 1.00 94.19 180 GLU A N 1
ATOM 1405 C CA . GLU A 1 180 ? 6.092 10.101 3.827 1.00 94.19 180 GLU A CA 1
ATOM 1406 C C . GLU A 1 180 ? 6.390 8.935 4.780 1.00 94.19 180 GLU A C 1
ATOM 1408 O O . GLU A 1 180 ? 7.515 8.432 4.862 1.00 94.19 180 GLU A O 1
ATOM 1413 N N . PHE A 1 181 ? 5.352 8.427 5.445 1.00 95.25 181 PHE A N 1
ATOM 1414 C CA . PHE A 1 181 ? 5.474 7.334 6.396 1.00 95.25 181 PHE A CA 1
ATOM 1415 C C . PHE A 1 181 ? 5.998 6.047 5.748 1.00 95.25 181 PHE A C 1
ATOM 1417 O O . PHE A 1 181 ? 6.966 5.464 6.239 1.00 95.25 181 PHE A O 1
ATOM 1424 N N . LEU A 1 182 ? 5.396 5.601 4.642 1.00 95.50 182 LEU A N 1
ATOM 1425 C CA . LEU A 1 182 ? 5.778 4.336 4.011 1.00 95.50 182 LEU A CA 1
ATOM 1426 C C . LEU A 1 182 ? 7.107 4.444 3.259 1.00 95.50 182 LEU A C 1
ATOM 1428 O O . LEU A 1 182 ? 7.961 3.565 3.387 1.00 95.50 182 LEU A O 1
ATOM 1432 N N . CYS A 1 183 ? 7.303 5.501 2.471 1.00 95.50 183 CYS A N 1
ATOM 1433 C CA . CYS A 1 183 ? 8.364 5.554 1.464 1.00 95.50 183 CYS A CA 1
ATOM 1434 C C . CYS A 1 183 ? 9.642 6.243 1.921 1.00 95.50 183 CYS A C 1
ATOM 1436 O O . CYS A 1 183 ? 10.711 5.888 1.420 1.00 95.50 183 CYS A O 1
ATOM 1438 N N . HIS A 1 184 ? 9.549 7.176 2.866 1.00 93.50 184 HIS A N 1
ATOM 1439 C CA . HIS A 1 184 ? 10.706 7.883 3.410 1.00 93.50 184 HIS A CA 1
ATOM 1440 C C . HIS A 1 184 ? 11.087 7.336 4.785 1.00 93.50 184 HIS A C 1
ATOM 1442 O O . HIS A 1 184 ? 12.240 6.965 5.000 1.00 93.50 184 HIS A O 1
ATOM 1448 N N . VAL A 1 185 ? 10.120 7.185 5.695 1.00 91.50 185 VAL A N 1
ATOM 1449 C CA . VAL A 1 185 ? 10.404 6.798 7.085 1.00 91.50 185 VAL A CA 1
ATOM 1450 C C . VAL A 1 185 ? 10.589 5.289 7.250 1.00 91.50 185 VAL A C 1
ATOM 1452 O O . VAL A 1 185 ? 11.639 4.851 7.724 1.00 91.50 185 VAL A O 1
ATOM 1455 N N . SER A 1 186 ? 9.586 4.494 6.873 1.00 89.25 186 SER A N 1
ATOM 1456 C CA . SER A 1 186 ? 9.567 3.051 7.135 1.00 89.25 186 SER A CA 1
ATOM 1457 C C . SER A 1 186 ? 10.534 2.296 6.223 1.00 89.25 186 SER A C 1
ATOM 1459 O O . SER A 1 186 ? 11.486 1.678 6.693 1.00 89.25 186 SER A O 1
ATOM 1461 N N . THR A 1 187 ? 10.347 2.398 4.905 1.00 90.06 187 THR A N 1
ATOM 1462 C CA . THR A 1 187 ? 11.114 1.586 3.943 1.00 90.06 187 THR A CA 1
ATOM 1463 C C . THR A 1 187 ? 12.355 2.282 3.396 1.00 90.06 187 THR A C 1
ATOM 1465 O O . THR A 1 187 ? 13.236 1.614 2.851 1.00 90.06 187 THR A O 1
ATOM 1468 N N . LYS A 1 188 ? 12.416 3.621 3.485 1.00 92.12 188 LYS A N 1
ATOM 1469 C CA . LYS A 1 188 ? 13.449 4.463 2.846 1.00 92.12 188 LYS A CA 1
ATOM 1470 C C . LYS A 1 188 ? 13.613 4.166 1.349 1.00 92.12 188 LYS A C 1
ATOM 1472 O O . LYS A 1 188 ? 14.702 4.273 0.785 1.00 92.12 188 LYS A O 1
ATOM 1477 N N . ALA A 1 189 ? 12.529 3.744 0.696 1.00 91.88 189 ALA A N 1
ATOM 1478 C CA . ALA A 1 189 ? 12.500 3.442 -0.729 1.00 91.88 189 ALA A CA 1
ATOM 1479 C C . ALA A 1 189 ? 12.742 4.688 -1.591 1.00 91.88 189 ALA A C 1
ATOM 1481 O O . ALA A 1 189 ? 13.237 4.572 -2.718 1.00 91.88 189 ALA A O 1
ATOM 1482 N N . CYS A 1 190 ? 12.381 5.863 -1.074 1.00 91.94 190 CYS A N 1
ATOM 1483 C CA . CYS A 1 190 ? 12.607 7.152 -1.703 1.00 91.94 190 CYS A CA 1
ATOM 1484 C C . CYS A 1 190 ? 13.756 7.899 -1.006 1.00 91.94 190 CYS A C 1
ATOM 1486 O O . CYS A 1 190 ? 13.769 7.983 0.219 1.00 91.94 190 CYS A O 1
ATOM 1488 N N . PRO A 1 191 ? 14.728 8.440 -1.765 1.00 86.25 191 PRO A N 1
ATOM 1489 C CA . PRO A 1 191 ? 15.771 9.280 -1.195 1.00 86.25 191 PRO A CA 1
ATOM 1490 C C . PRO A 1 191 ? 15.207 10.647 -0.795 1.00 86.25 191 PRO A C 1
ATOM 1492 O O . PRO A 1 191 ? 14.362 11.205 -1.500 1.00 86.25 191 PRO A O 1
ATOM 1495 N N . ASP A 1 192 ? 15.732 11.214 0.288 1.00 80.44 192 ASP A N 1
ATOM 1496 C CA . ASP A 1 192 ? 15.432 12.587 0.690 1.00 80.44 192 ASP A CA 1
ATOM 1497 C C . ASP A 1 192 ? 16.027 13.561 -0.342 1.00 80.44 192 ASP A C 1
ATOM 1499 O O . ASP A 1 192 ? 17.206 13.485 -0.688 1.00 80.44 192 ASP A O 1
ATOM 1503 N N . GLY A 1 193 ? 15.163 14.419 -0.892 1.00 57.34 193 GLY A N 1
ATOM 1504 C CA . GLY A 1 193 ? 15.388 15.417 -1.945 1.00 57.34 193 GLY A CA 1
ATOM 1505 C C . GLY A 1 193 ? 16.788 15.551 -2.564 1.00 57.34 193 GLY A C 1
ATOM 1506 O O . GLY A 1 193 ? 17.619 16.299 -2.069 1.00 57.34 193 GLY A O 1
ATOM 1507 N N . THR A 1 194 ? 16.987 14.937 -3.736 1.00 38.78 194 THR A N 1
ATOM 1508 C CA . THR A 1 194 ? 17.534 15.578 -4.957 1.00 38.78 194 THR A CA 1
ATOM 1509 C C . THR A 1 194 ? 17.235 14.685 -6.168 1.00 38.78 194 THR A C 1
ATOM 1511 O O . THR A 1 194 ? 18.070 13.923 -6.651 1.00 38.78 194 THR A O 1
ATOM 1514 N N . VAL A 1 195 ? 16.013 14.772 -6.691 1.00 43.84 195 VAL A N 1
ATOM 1515 C CA . VAL A 1 195 ? 15.714 14.367 -8.072 1.00 43.84 195 VAL A CA 1
ATOM 1516 C C . VAL A 1 195 ? 15.055 15.578 -8.729 1.00 43.84 195 VAL A C 1
ATOM 1518 O O . VAL A 1 195 ? 14.135 16.126 -8.126 1.00 43.84 195 VAL A O 1
ATOM 1521 N N . PRO A 1 196 ? 15.545 16.054 -9.891 1.00 37.19 196 PRO A N 1
ATOM 1522 C CA . PRO A 1 196 ? 14.999 17.242 -10.531 1.00 37.19 196 PRO A CA 1
ATOM 1523 C C . PRO A 1 196 ? 13.509 17.047 -10.818 1.00 37.19 196 PRO A C 1
ATOM 1525 O O . PRO A 1 196 ? 13.124 16.062 -11.450 1.00 37.19 196 PRO A O 1
ATOM 1528 N N . GLU A 1 197 ? 12.703 17.997 -10.340 1.00 40.84 197 GLU A N 1
ATOM 1529 C CA . GLU A 1 197 ? 11.331 18.236 -10.781 1.00 40.84 197 GLU A CA 1
ATOM 1530 C C . GLU A 1 197 ? 11.335 18.434 -12.294 1.00 40.84 197 GLU A C 1
ATOM 1532 O O . GLU A 1 197 ? 11.544 19.522 -12.824 1.00 40.84 197 GLU A O 1
ATOM 1537 N N . ILE A 1 198 ? 11.127 17.346 -13.010 1.00 45.91 198 ILE A N 1
ATOM 1538 C CA . ILE A 1 198 ? 10.576 17.382 -14.348 1.00 45.91 198 ILE A CA 1
ATOM 1539 C C . ILE A 1 198 ? 9.401 16.416 -14.256 1.00 45.91 198 ILE A C 1
ATOM 1541 O O . ILE A 1 198 ? 9.573 15.311 -13.740 1.00 45.91 198 ILE A O 1
ATOM 1545 N N . PHE A 1 199 ? 8.228 16.855 -14.710 1.00 43.41 199 PHE A N 1
ATOM 1546 C CA . PHE A 1 199 ? 6.920 16.185 -14.629 1.00 43.41 199 PHE A CA 1
ATOM 1547 C C . PHE A 1 199 ? 6.080 16.484 -13.377 1.00 43.41 199 PHE A C 1
ATOM 1549 O O . PHE A 1 199 ? 5.692 15.586 -12.630 1.00 43.41 199 PHE A O 1
ATOM 1556 N N . LEU A 1 200 ? 5.699 17.754 -13.232 1.00 37.53 200 LEU A N 1
ATOM 1557 C CA . LEU A 1 200 ? 4.313 18.091 -12.907 1.00 37.53 200 LEU A CA 1
ATOM 1558 C C . LEU A 1 200 ? 3.681 18.658 -14.184 1.00 37.53 200 LEU A C 1
ATOM 1560 O O . LEU A 1 200 ? 3.934 19.806 -14.542 1.00 37.53 200 LEU A O 1
ATOM 1564 N N . ASP A 1 201 ? 2.915 17.829 -14.893 1.00 36.75 201 ASP A N 1
ATOM 1565 C CA . ASP A 1 201 ? 1.991 18.322 -15.912 1.00 36.75 201 ASP A CA 1
ATOM 1566 C C . ASP A 1 201 ? 0.860 19.076 -15.207 1.00 36.75 201 ASP A C 1
ATOM 1568 O O . ASP A 1 201 ? 0.152 18.536 -14.356 1.00 36.75 201 ASP A O 1
ATOM 1572 N N . GLU A 1 202 ? 0.754 20.353 -15.556 1.00 45.38 202 GLU A N 1
ATOM 1573 C CA . GLU A 1 202 ? -0.481 21.000 -15.990 1.00 45.38 202 GLU A CA 1
ATOM 1574 C C . GLU A 1 202 ? -1.788 20.484 -15.359 1.00 45.38 202 GLU A C 1
ATOM 1576 O O . GLU A 1 202 ? -2.511 19.666 -15.923 1.00 45.38 202 GLU A O 1
ATOM 1581 N N . GLN A 1 203 ? -2.154 21.065 -14.215 1.00 45.62 203 GLN A N 1
ATOM 1582 C CA . GLN A 1 203 ? -3.553 21.202 -13.807 1.00 45.62 203 GLN A CA 1
ATOM 1583 C C . GLN A 1 203 ? -3.801 22.589 -13.215 1.00 45.62 203 GLN A C 1
ATOM 1585 O O . GLN A 1 203 ? -3.974 22.736 -12.010 1.00 45.62 203 GLN A O 1
ATOM 1590 N N . THR A 1 204 ? -3.893 23.601 -14.080 1.00 34.81 204 THR A N 1
ATOM 1591 C CA . THR A 1 204 ? -4.727 24.767 -13.768 1.00 34.81 204 THR A CA 1
ATOM 1592 C C . THR A 1 204 ? -5.381 25.305 -15.035 1.00 34.81 204 THR A C 1
ATOM 1594 O O . THR A 1 204 ? -4.953 26.297 -15.616 1.00 34.81 204 THR A O 1
ATOM 1597 N N . SER A 1 205 ? -6.479 24.680 -15.455 1.00 37.94 205 SER A N 1
ATOM 1598 C CA . SER A 1 205 ? -7.554 25.453 -16.065 1.00 37.94 205 SER A CA 1
ATOM 1599 C C . SER A 1 205 ? -8.915 24.925 -15.619 1.00 37.94 205 SER A C 1
ATOM 1601 O O . SER A 1 205 ? -9.183 23.728 -15.647 1.00 37.94 205 SER A O 1
ATOM 1603 N N . LEU A 1 206 ? -9.756 25.893 -15.248 1.00 35.66 206 LEU A N 1
ATOM 1604 C CA . LEU A 1 206 ? -11.212 25.847 -15.152 1.00 35.66 206 LEU A CA 1
ATOM 1605 C C . LEU A 1 206 ? -11.872 25.455 -13.814 1.00 35.66 206 LEU A C 1
ATOM 1607 O O . LEU A 1 206 ? -12.391 24.359 -13.641 1.00 35.66 206 LEU A O 1
ATOM 1611 N N . SER A 1 207 ? -12.047 26.471 -12.962 1.00 33.81 207 SER A N 1
ATOM 1612 C CA . SER A 1 207 ? -13.394 26.875 -12.521 1.00 33.81 207 SER A CA 1
ATOM 1613 C C . SER A 1 207 ? -13.414 28.349 -12.067 1.00 33.81 207 SER A C 1
ATOM 1615 O O . SER A 1 207 ? -12.838 28.682 -11.035 1.00 33.81 207 SER A O 1
ATOM 1617 N N . ASN A 1 208 ? -14.009 29.213 -12.906 1.00 37.16 208 ASN A N 1
ATOM 1618 C CA . ASN A 1 208 ? -14.974 30.306 -12.628 1.00 37.16 208 ASN A CA 1
ATOM 1619 C C . ASN A 1 208 ? -15.298 30.587 -11.139 1.00 37.16 208 ASN A C 1
ATOM 1621 O O . ASN A 1 208 ? -15.445 29.642 -10.377 1.00 37.16 208 ASN A O 1
ATOM 1625 N N . GLU A 1 209 ? -15.496 31.803 -10.609 1.00 35.03 209 GLU A N 1
ATOM 1626 C CA . GLU A 1 209 ? -16.060 33.104 -11.049 1.00 35.03 209 GLU A CA 1
ATOM 1627 C C . GLU A 1 209 ? -15.688 34.140 -9.936 1.00 35.03 209 GLU A C 1
ATOM 1629 O O . GLU A 1 209 ? -15.395 33.732 -8.816 1.00 35.03 209 GLU A O 1
ATOM 1634 N N . VAL A 1 210 ? -15.577 35.467 -10.110 1.00 33.88 210 VAL A N 1
ATOM 1635 C CA . VAL A 1 210 ? -16.630 36.512 -10.212 1.00 33.88 210 VAL A CA 1
ATOM 1636 C C . VAL A 1 210 ? -15.902 37.881 -10.348 1.00 33.88 210 VAL A C 1
ATOM 1638 O O . VAL A 1 210 ? -14.857 38.056 -9.717 1.00 33.88 210 VAL A O 1
ATOM 1641 N N . PRO A 1 211 ? -16.428 38.882 -11.090 1.00 39.97 211 PRO A N 1
ATOM 1642 C CA . PRO A 1 211 ? -15.820 40.210 -11.235 1.00 39.97 211 PRO A CA 1
ATOM 1643 C C . PRO A 1 211 ? -16.465 41.274 -10.324 1.00 39.97 211 PRO A C 1
ATOM 1645 O O . PRO A 1 211 ? -17.660 41.511 -10.440 1.00 39.97 211 PRO A O 1
ATOM 1648 N N . VAL A 1 212 ? -15.686 41.975 -9.489 1.00 35.44 212 VAL A N 1
ATOM 1649 C CA . VAL A 1 212 ? -16.036 43.240 -8.788 1.00 35.44 212 VAL A CA 1
ATOM 1650 C C . VAL A 1 212 ? -14.690 43.862 -8.350 1.00 35.44 212 VAL A C 1
ATOM 1652 O O . VAL A 1 212 ? -13.881 43.136 -7.790 1.00 35.44 212 VAL A O 1
ATOM 1655 N N . SER A 1 213 ? -14.287 45.119 -8.550 1.00 33.66 213 SER A N 1
ATOM 1656 C CA . SER A 1 213 ? -14.921 46.392 -8.904 1.00 33.66 213 SER A CA 1
ATOM 1657 C C . SER A 1 213 ? -13.839 47.362 -9.414 1.00 33.66 213 SER A C 1
ATOM 1659 O O . SER A 1 213 ? -12.709 47.354 -8.929 1.00 33.66 213 SER A O 1
ATOM 1661 N N . GLY A 1 214 ? -14.208 48.246 -10.343 1.00 34.50 214 GLY A N 1
ATOM 1662 C CA . GLY A 1 214 ? -13.460 49.459 -10.675 1.00 34.50 214 GLY A CA 1
ATOM 1663 C C . GLY A 1 214 ? -14.318 50.691 -10.385 1.00 34.50 214 GLY A C 1
ATOM 1664 O O . GLY A 1 214 ? -15.385 50.813 -10.970 1.00 34.50 214 GLY A O 1
ATOM 1665 N N . GLU A 1 215 ? -13.842 51.506 -9.440 1.00 36.41 215 GLU A N 1
ATOM 1666 C CA . GLU A 1 215 ? -13.875 52.980 -9.302 1.00 36.41 215 GLU A CA 1
ATOM 1667 C C . GLU A 1 215 ? -15.110 53.867 -9.653 1.00 36.41 215 GLU A C 1
ATOM 1669 O O . GLU A 1 215 ? -16.038 53.459 -10.344 1.00 36.41 215 GLU A O 1
ATOM 1674 N N . PRO A 1 216 ? -15.166 55.104 -9.095 1.00 44.69 216 PRO A N 1
ATOM 1675 C CA . PRO A 1 216 ? -16.406 55.829 -8.821 1.00 44.69 216 PRO A CA 1
ATOM 1676 C C . PRO A 1 216 ? -16.818 56.805 -9.934 1.00 44.69 216 PRO A C 1
ATOM 1678 O O . PRO A 1 216 ? -15.983 57.393 -10.618 1.00 44.69 216 PRO A O 1
ATOM 1681 N N . GLY A 1 217 ? -18.123 57.066 -10.046 1.00 31.67 217 GLY A N 1
ATOM 1682 C CA . GLY A 1 217 ? -18.673 58.071 -10.957 1.00 31.67 217 GLY A CA 1
ATOM 1683 C C . GLY A 1 217 ? -20.081 58.506 -10.553 1.00 31.67 217 GLY A C 1
ATOM 1684 O O . GLY A 1 217 ? -20.976 57.685 -10.405 1.00 31.67 217 GLY A O 1
ATOM 1685 N N . ALA A 1 218 ? -20.237 59.808 -10.337 1.00 33.94 218 ALA A N 1
ATOM 1686 C CA . ALA A 1 218 ? -21.426 60.527 -9.889 1.00 33.94 218 ALA A CA 1
ATOM 1687 C C . ALA A 1 218 ? -22.710 60.290 -10.720 1.00 33.94 218 ALA A C 1
ATOM 1689 O O . ALA A 1 218 ? -22.630 60.132 -11.936 1.00 33.94 218 ALA A O 1
ATOM 1690 N N . THR A 1 219 ? -23.895 60.473 -10.109 1.00 34.66 219 THR A N 1
ATOM 1691 C CA . THR A 1 219 ? -24.817 61.626 -10.338 1.00 34.66 219 THR A CA 1
ATOM 1692 C C . THR A 1 219 ? -26.294 61.292 -10.025 1.00 34.66 219 THR A C 1
ATOM 1694 O O . THR A 1 219 ? -26.813 60.262 -10.432 1.00 34.66 219 THR A O 1
ATOM 1697 N N . SER A 1 220 ? -26.929 62.246 -9.326 1.00 40.03 220 SER A N 1
ATOM 1698 C CA . SER A 1 220 ? -28.358 62.620 -9.215 1.00 40.03 220 SER A CA 1
ATOM 1699 C C . SER A 1 220 ? -29.431 61.641 -8.721 1.00 40.03 220 SER A C 1
ATOM 1701 O O . SER A 1 220 ? -29.789 60.665 -9.373 1.00 40.03 220 SER A O 1
ATOM 1703 N N . GLN A 1 221 ? -30.055 62.071 -7.622 1.00 41.75 221 GLN A N 1
ATOM 1704 C CA . GLN A 1 221 ? -31.402 61.744 -7.160 1.00 41.75 221 GLN A CA 1
ATOM 1705 C C . GLN A 1 221 ? -32.468 62.476 -8.004 1.00 41.75 221 GLN A C 1
ATOM 1707 O O . GLN A 1 221 ? -32.300 63.657 -8.297 1.00 41.75 221 GLN A O 1
ATOM 1712 N N . HIS A 1 222 ? -33.565 61.788 -8.320 1.00 39.66 222 HIS A N 1
ATOM 1713 C CA . HIS A 1 222 ? -34.932 62.312 -8.501 1.00 39.66 222 HIS A CA 1
ATOM 1714 C C . HIS A 1 222 ? -35.854 61.077 -8.385 1.00 39.66 222 HIS A C 1
ATOM 1716 O O . HIS A 1 222 ? -35.621 60.100 -9.088 1.00 39.66 222 HIS A O 1
ATOM 1722 N N . GLU A 1 223 ? -36.635 60.894 -7.318 1.00 44.47 223 GLU A N 1
ATOM 1723 C CA . GLU A 1 223 ? -37.931 61.522 -6.988 1.00 44.47 223 GLU A CA 1
ATOM 1724 C C . GLU A 1 223 ? -39.124 60.836 -7.682 1.00 44.47 223 GLU A C 1
ATOM 1726 O O . GLU A 1 223 ? -39.068 60.572 -8.880 1.00 44.47 223 GLU A O 1
ATOM 1731 N N . HIS A 1 224 ? -40.180 60.626 -6.879 1.00 40.38 224 HIS A N 1
ATOM 1732 C CA . HIS A 1 224 ? -41.543 60.173 -7.198 1.00 40.38 224 HIS A CA 1
ATOM 1733 C C . HIS A 1 224 ? -41.734 58.694 -7.557 1.00 40.38 224 HIS A C 1
ATOM 1735 O O . HIS A 1 224 ? -40.932 58.104 -8.267 1.00 40.38 224 HIS A O 1
ATOM 1741 N N . ASP A 1 225 ? -42.835 58.025 -7.238 1.00 48.50 225 ASP A N 1
ATOM 1742 C CA . ASP A 1 225 ? -43.943 58.091 -6.266 1.00 48.50 225 ASP A CA 1
ATOM 1743 C C . ASP A 1 225 ? -44.936 57.048 -6.815 1.00 48.50 225 ASP A C 1
ATOM 1745 O O . ASP A 1 225 ? -45.055 56.943 -8.035 1.00 48.50 225 ASP A O 1
ATOM 1749 N N . GLU A 1 226 ? -45.659 56.352 -5.929 1.00 51.22 226 GLU A N 1
ATOM 1750 C CA . GLU A 1 226 ? -46.905 55.600 -6.213 1.00 51.22 226 GLU A CA 1
ATOM 1751 C C . GLU A 1 226 ? -46.789 54.399 -7.196 1.00 51.22 226 GLU A C 1
ATOM 1753 O O . GLU A 1 226 ? -46.119 54.433 -8.220 1.00 51.22 226 GLU A O 1
ATOM 1758 N N . LEU A 1 227 ? -47.388 53.228 -6.976 1.00 48.59 227 LEU A N 1
ATOM 1759 C CA . LEU A 1 227 ? -48.623 52.826 -6.298 1.00 48.59 227 LEU A CA 1
ATOM 1760 C C . LEU A 1 227 ? -48.530 51.324 -5.964 1.00 48.59 227 LEU A C 1
ATOM 1762 O O . LEU A 1 227 ? -47.914 50.585 -6.769 1.00 48.59 227 LEU A O 1
#

pLDDT: mean 77.95, std 21.09, range [31.67, 98.12]

Sequence (227 aa):
MIAYLRNVLLLSILFFLILDLRGVTAGLPKLESPCSACKSISKELRIRIQNEKPRNHLDMRHRLDSSGQRYGKVIDYKSSELRAVELLDGLCGSGGVGQYALVQFNVSESGKTTSQWKKIQGQEMDALVNGTRYNPAEVEKAKQKLLQNYCGAVLEESEESLEQAIMSGKFDDNLDEIEEFLCHVSTKACPDGTVPEIFLDEQTSLSNEVPVSGEPGATSQHEHDEL